Protein AF-Q52260-F1 (afdb_monomer_lite)

Radius of gyration: 45.64 Å; chains: 1; bounding box: 90×44×118 Å

Foldseek 3Di:
DPDVVVVVVVVVLVVVLVVQLVVQLVVQLPVVDPPLLVVLLVVLVVLVVCVVVQVPDPDFDWDWRDDPPDTDTDTSVCLPPPPSSVVSNVVSVVSSVVSNVVSVVVSVVVVVVVVVVCVVVVVVVPPDDPPDDDDDDPDLQVQQVVCVVVVQFDPQDDVNHGDGHPCVVVDDDDDDDPPPCPVVSVVSRVVSCVVVVHDDDDPCPPCPVCVVPPDLVDDADCDPVDPRHDPDDPVVVPPDPVSVD

Organism: NCBI:txid2551

Sequence (245 aa):
MRLKMFLQINNLISYYVIMGTVLFGIAVLLMRMSIQNLTNGIIYWFVRVMSPFTERMVSQPVYNIRYYEHTLQYSARQILSDNYTVYCGQLLKQELVIAGCASLLVAFVATFAVYWYLGRTGRKQSEDEIIGGRVLSESPKDVARLLKKRGEASDIRIDDLPLKLDSEIQNFAMHGTVSTGKSTLMRKNLKQLRDRGDLVIIYDKGCTFVEDFYDESRDEVLNALDTRCPNWDLWEECRTISELE

pLDDT: mean 90.35, std 7.16, range [53.66, 97.25]

Structure (mmCIF, N/CA/C/O backbone):
data_AF-Q52260-F1
#
_entry.id   AF-Q52260-F1
#
loop_
_atom_site.group_PDB
_atom_site.id
_atom_site.type_symbol
_atom_site.label_atom_id
_atom_site.label_alt_id
_atom_site.label_comp_id
_atom_site.label_asym_id
_atom_site.label_entity_id
_atom_site.label_seq_id
_atom_site.pdbx_PDB_ins_code
_atom_site.Cartn_x
_atom_site.Cartn_y
_atom_site.Cartn_z
_atom_site.occupancy
_atom_site.B_iso_or_equiv
_atom_site.auth_seq_id
_atom_site.auth_comp_id
_atom_site.auth_asym_id
_atom_site.auth_atom_id
_atom_site.pdbx_PDB_model_num
ATOM 1 N N . MET A 1 1 ? 24.108 12.567 1.209 1.00 53.66 1 MET A N 1
ATOM 2 C CA . MET A 1 1 ? 24.577 11.434 0.376 1.00 53.66 1 MET A CA 1
ATOM 3 C C . MET A 1 1 ? 23.670 11.246 -0.854 1.00 53.66 1 MET A C 1
ATOM 5 O O . MET A 1 1 ? 22.937 10.273 -0.900 1.00 53.66 1 MET A O 1
ATOM 9 N N . ARG A 1 2 ? 23.607 12.194 -1.814 1.00 60.47 2 ARG A N 1
ATOM 10 C CA . ARG A 1 2 ? 22.590 12.115 -2.901 1.00 60.47 2 ARG A CA 1
ATOM 11 C C . ARG A 1 2 ? 23.045 12.543 -4.307 1.00 60.47 2 ARG A C 1
ATOM 13 O O . ARG A 1 2 ? 22.756 11.820 -5.247 1.00 60.47 2 ARG A O 1
ATOM 20 N N . LEU A 1 3 ? 23.815 13.624 -4.484 1.00 64.81 3 LEU A N 1
ATOM 21 C CA . LEU A 1 3 ? 24.167 14.086 -5.843 1.00 64.81 3 LEU A CA 1
ATOM 22 C C . LEU A 1 3 ? 25.300 13.279 -6.505 1.00 64.81 3 LEU A C 1
ATOM 24 O O . LEU A 1 3 ? 25.184 12.887 -7.659 1.00 64.81 3 LEU A O 1
ATOM 28 N N . LYS A 1 4 ? 26.382 12.981 -5.768 1.00 72.81 4 LYS A N 1
ATOM 29 C CA . LYS A 1 4 ? 27.528 12.218 -6.305 1.00 72.81 4 LYS A CA 1
ATOM 30 C C . LYS A 1 4 ? 27.136 10.801 -6.735 1.00 72.81 4 LYS A C 1
ATOM 32 O O . LYS A 1 4 ? 27.520 10.369 -7.812 1.00 72.81 4 LYS A O 1
ATOM 37 N N . MET A 1 5 ? 26.332 10.115 -5.921 1.00 75.38 5 MET A N 1
ATOM 38 C CA . MET A 1 5 ? 25.857 8.761 -6.220 1.00 75.38 5 MET A CA 1
ATOM 39 C C . MET A 1 5 ? 24.870 8.756 -7.398 1.00 75.38 5 MET A C 1
ATOM 41 O O . MET A 1 5 ? 24.965 7.898 -8.268 1.00 75.38 5 MET A O 1
ATOM 45 N N . PHE A 1 6 ? 23.982 9.755 -7.484 1.00 76.50 6 PHE A N 1
ATOM 46 C CA . PHE A 1 6 ? 23.098 9.938 -8.640 1.00 76.50 6 PHE A CA 1
ATOM 47 C C . PHE A 1 6 ? 23.892 10.163 -9.933 1.00 76.50 6 PHE A C 1
ATOM 49 O O . PHE A 1 6 ? 23.633 9.497 -10.929 1.00 76.50 6 PHE A O 1
ATOM 56 N N . LEU A 1 7 ? 24.906 11.035 -9.904 1.00 80.19 7 LEU A N 1
ATOM 57 C CA . LEU A 1 7 ? 25.784 11.274 -11.052 1.00 80.19 7 LEU A CA 1
ATOM 58 C C . LEU A 1 7 ? 26.568 10.017 -11.454 1.00 80.19 7 LEU A C 1
ATOM 60 O O . LEU A 1 7 ? 26.695 9.747 -12.643 1.00 80.19 7 LEU A O 1
ATOM 64 N N . GLN A 1 8 ? 27.048 9.223 -10.492 1.00 83.62 8 GLN A N 1
ATOM 65 C CA . GLN A 1 8 ? 27.740 7.956 -10.764 1.00 83.62 8 GLN A CA 1
ATOM 66 C C . GLN A 1 8 ? 26.829 6.933 -11.451 1.00 83.62 8 GLN A C 1
ATOM 68 O O . GLN A 1 8 ? 27.210 6.366 -12.473 1.00 83.62 8 GLN A O 1
ATOM 73 N N . ILE A 1 9 ? 25.615 6.736 -10.930 1.00 84.25 9 ILE A N 1
ATOM 74 C CA . ILE A 1 9 ? 24.625 5.824 -11.518 1.00 84.25 9 ILE A CA 1
ATOM 75 C C . ILE A 1 9 ? 24.220 6.313 -12.911 1.00 84.25 9 ILE A C 1
ATOM 77 O O . ILE A 1 9 ? 24.174 5.529 -13.856 1.00 84.25 9 ILE A O 1
ATOM 81 N N . ASN A 1 10 ? 23.990 7.617 -13.064 1.00 87.56 10 ASN A N 1
ATOM 82 C CA . ASN A 1 10 ? 23.618 8.207 -14.341 1.00 87.56 10 ASN A CA 1
ATOM 83 C C . ASN A 1 10 ? 24.720 8.051 -15.396 1.00 87.56 10 ASN A C 1
ATOM 85 O O . ASN A 1 10 ? 24.431 7.750 -16.553 1.00 87.56 10 ASN A O 1
ATOM 89 N N . ASN A 1 11 ? 25.982 8.215 -14.994 1.00 89.62 11 ASN A N 1
ATOM 90 C CA . ASN A 1 11 ? 27.126 8.024 -15.877 1.00 89.62 11 ASN A CA 1
ATOM 91 C C . ASN A 1 11 ? 27.263 6.554 -16.308 1.00 89.62 11 ASN A C 1
ATOM 93 O O . ASN A 1 11 ? 27.481 6.278 -17.483 1.00 89.62 11 ASN A O 1
ATOM 97 N N . LEU A 1 12 ? 27.052 5.609 -15.384 1.00 88.69 12 LEU A N 1
ATOM 98 C CA . LEU A 1 12 ? 27.073 4.174 -15.679 1.00 88.69 12 LEU A CA 1
ATOM 99 C C . LEU A 1 12 ? 25.968 3.779 -16.672 1.00 88.69 12 LEU A C 1
ATOM 101 O O . LEU A 1 12 ? 26.239 3.102 -17.661 1.00 88.69 12 LEU A O 1
ATOM 105 N N . ILE A 1 13 ? 24.734 4.237 -16.440 1.00 89.31 13 ILE A N 1
ATOM 106 C CA . ILE A 1 13 ? 23.596 3.980 -17.337 1.00 89.31 13 ILE A CA 1
ATOM 107 C C . ILE A 1 13 ? 23.868 4.578 -18.719 1.00 89.31 13 ILE A C 1
ATOM 109 O O . ILE A 1 13 ? 23.731 3.885 -19.726 1.00 89.31 13 ILE A O 1
ATOM 113 N N . SER A 1 14 ? 24.308 5.838 -18.768 1.00 88.75 14 SER A N 1
ATOM 114 C CA . SER A 1 14 ? 24.608 6.532 -20.026 1.00 88.75 14 SER A CA 1
ATOM 115 C C . SER A 1 14 ? 25.699 5.811 -20.816 1.00 88.75 14 SER A C 1
ATOM 117 O O . SER A 1 14 ? 25.559 5.627 -22.022 1.00 88.75 14 SER A O 1
ATOM 119 N N . TYR A 1 15 ? 26.750 5.338 -20.140 1.00 92.25 15 TYR A N 1
ATOM 120 C CA . TYR A 1 15 ? 27.826 4.568 -20.758 1.00 92.25 15 TYR A CA 1
ATOM 121 C C . TYR A 1 15 ? 27.304 3.306 -21.464 1.00 92.25 15 TYR A C 1
ATOM 123 O O . TYR A 1 15 ? 27.583 3.105 -22.647 1.00 92.25 15 TYR A O 1
ATOM 131 N N . TYR A 1 16 ? 26.496 2.486 -20.783 1.00 92.50 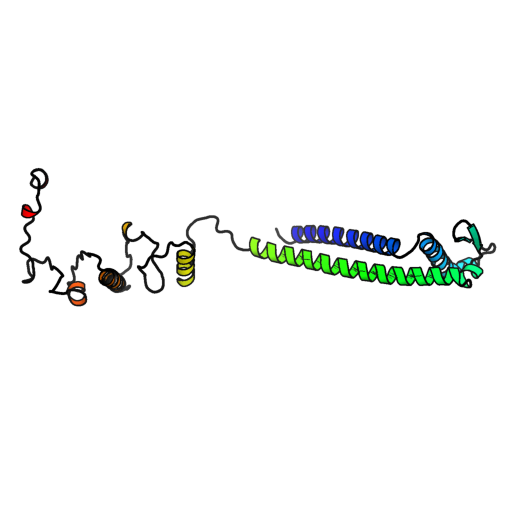16 TYR A N 1
ATOM 132 C CA . TYR A 1 16 ? 25.956 1.257 -21.377 1.00 92.50 16 TYR A CA 1
ATOM 133 C C . TYR A 1 16 ? 24.935 1.520 -22.485 1.00 92.50 16 TYR A C 1
ATOM 135 O O . TYR A 1 16 ? 24.937 0.805 -23.486 1.00 92.50 16 TYR A O 1
ATOM 143 N N . VAL A 1 17 ? 24.097 2.553 -22.351 1.00 92.00 17 VAL A N 1
ATOM 144 C CA . VAL A 1 17 ? 23.151 2.944 -23.407 1.00 92.00 17 VAL A CA 1
ATOM 145 C C . VAL A 1 17 ? 23.903 3.392 -24.659 1.00 92.00 17 VAL A C 1
ATOM 147 O O . VAL A 1 17 ? 23.579 2.930 -25.752 1.00 92.00 17 VAL A O 1
ATOM 150 N N . ILE A 1 18 ? 24.934 4.232 -24.527 1.00 91.69 18 ILE A N 1
ATOM 151 C CA . ILE A 1 18 ? 25.741 4.701 -25.665 1.00 91.69 18 ILE A CA 1
ATOM 152 C C . ILE A 1 18 ? 26.454 3.523 -26.336 1.00 91.69 18 ILE A C 1
ATOM 154 O O . ILE A 1 18 ? 26.334 3.349 -27.549 1.00 91.69 18 ILE A O 1
ATOM 158 N N . MET A 1 19 ? 27.137 2.678 -25.558 1.00 93.81 19 MET A N 1
ATOM 159 C CA . MET A 1 19 ? 27.818 1.492 -26.089 1.00 93.81 19 MET A CA 1
ATOM 160 C C . MET A 1 19 ? 26.843 0.546 -26.801 1.00 93.81 19 MET A C 1
ATOM 162 O O . MET A 1 19 ? 27.119 0.105 -27.916 1.00 93.81 19 MET A O 1
ATOM 166 N N . GLY A 1 20 ? 25.676 0.286 -26.205 1.00 93.19 20 GLY A N 1
ATOM 167 C CA . GLY A 1 20 ? 24.624 -0.528 -26.813 1.00 93.19 20 GLY A CA 1
ATOM 168 C C . GLY A 1 20 ? 24.078 0.076 -28.108 1.00 93.19 20 GLY A C 1
ATOM 169 O O . GLY A 1 20 ? 23.871 -0.648 -29.078 1.00 93.19 20 GLY A O 1
ATOM 170 N N . THR A 1 21 ? 23.917 1.400 -28.160 1.00 93.50 21 THR A N 1
ATOM 171 C CA . THR A 1 21 ? 23.441 2.131 -29.349 1.00 93.50 21 THR A CA 1
ATOM 172 C C . THR A 1 21 ? 24.419 1.998 -30.511 1.00 93.50 21 THR A C 1
ATOM 174 O O . THR A 1 21 ? 24.007 1.699 -31.631 1.00 93.50 21 THR A O 1
ATOM 177 N N . VAL A 1 22 ? 25.719 2.161 -30.245 1.00 93.81 22 VAL A N 1
ATOM 178 C CA . VAL A 1 22 ? 26.772 2.017 -31.260 1.00 93.81 22 VAL A CA 1
ATOM 179 C C . VAL A 1 22 ? 26.826 0.582 -31.782 1.00 93.81 22 VAL A C 1
ATOM 181 O O . VAL A 1 22 ? 26.806 0.372 -32.994 1.00 93.81 22 VAL A O 1
ATOM 184 N N . LEU A 1 23 ? 26.834 -0.411 -30.887 1.00 95.25 23 LEU A N 1
ATOM 185 C CA . LEU A 1 23 ? 26.857 -1.825 -31.272 1.00 95.25 23 LEU A CA 1
ATOM 186 C C . LEU A 1 23 ? 25.619 -2.218 -32.085 1.00 95.25 23 LEU A C 1
ATOM 188 O O . LEU A 1 23 ? 25.743 -2.890 -33.108 1.00 95.25 23 LEU A O 1
ATOM 192 N N . PHE A 1 24 ? 24.436 -1.762 -31.671 1.00 95.19 24 PHE A N 1
ATOM 193 C CA . PHE A 1 24 ? 23.195 -2.014 -32.395 1.00 95.19 24 PHE A CA 1
ATOM 194 C C . PHE A 1 24 ? 23.189 -1.337 -33.771 1.00 95.19 24 PHE A C 1
ATOM 196 O O . PHE A 1 24 ? 22.816 -1.967 -34.756 1.00 95.19 24 PHE A O 1
ATOM 203 N N . GLY A 1 25 ? 23.661 -0.090 -33.871 1.00 94.31 25 GLY A N 1
ATOM 204 C CA . GLY A 1 25 ? 23.797 0.612 -35.149 1.00 94.31 25 GLY A CA 1
ATOM 205 C C . GLY A 1 25 ? 24.724 -0.120 -36.125 1.00 94.31 25 GLY A C 1
ATOM 206 O O . GLY A 1 25 ? 24.367 -0.305 -37.288 1.00 94.31 25 GLY A O 1
ATOM 207 N N . ILE A 1 26 ? 25.872 -0.612 -35.643 1.00 94.00 26 ILE A N 1
ATOM 208 C CA . ILE A 1 26 ? 26.795 -1.437 -36.440 1.00 94.00 26 ILE A CA 1
ATOM 209 C C . ILE A 1 26 ? 26.116 -2.743 -36.871 1.00 94.00 26 ILE A C 1
ATOM 211 O O . ILE A 1 26 ? 26.199 -3.115 -38.039 1.00 94.00 26 ILE A O 1
ATOM 215 N N . ALA A 1 27 ? 25.410 -3.421 -35.963 1.00 94.31 27 ALA A N 1
ATOM 216 C CA . ALA A 1 27 ? 24.710 -4.664 -36.275 1.00 94.31 27 ALA A CA 1
ATOM 217 C C . ALA A 1 27 ? 23.634 -4.467 -37.357 1.00 94.31 27 ALA A C 1
ATOM 219 O O . ALA A 1 27 ? 23.572 -5.251 -38.302 1.00 94.31 27 ALA A O 1
ATOM 220 N N . VAL A 1 28 ? 22.828 -3.403 -37.267 1.00 94.00 28 VAL A N 1
ATOM 221 C CA . VAL A 1 28 ? 21.822 -3.063 -38.288 1.00 94.00 28 VAL A CA 1
ATOM 222 C C . VAL A 1 28 ? 22.490 -2.783 -39.635 1.00 94.00 28 VAL A C 1
ATOM 224 O O . VAL A 1 28 ? 22.042 -3.307 -40.653 1.00 94.00 28 VAL A O 1
ATOM 227 N N . LEU A 1 29 ? 23.584 -2.016 -39.649 1.00 94.06 29 LEU A N 1
ATOM 228 C CA . LEU A 1 29 ? 24.319 -1.701 -40.875 1.00 94.06 29 LEU A CA 1
ATOM 229 C C . LEU A 1 29 ? 24.854 -2.969 -41.561 1.00 94.06 29 LEU A C 1
ATOM 231 O O . LEU A 1 29 ? 24.693 -3.130 -42.770 1.00 94.06 29 LEU A O 1
ATOM 235 N N . LEU A 1 30 ? 25.452 -3.884 -40.791 1.00 92.44 30 LEU A N 1
ATOM 236 C CA . LEU A 1 30 ? 26.007 -5.140 -41.305 1.00 92.44 30 LEU A CA 1
ATOM 237 C C . LEU A 1 30 ? 24.928 -6.147 -41.730 1.00 92.44 30 LEU A C 1
ATOM 239 O O . LEU A 1 30 ? 25.169 -6.943 -42.632 1.00 92.44 30 LEU A O 1
ATOM 243 N N . MET A 1 31 ? 23.741 -6.118 -41.114 1.00 92.44 31 MET A N 1
ATOM 244 C CA . MET A 1 31 ? 22.611 -6.956 -41.534 1.00 92.44 31 MET A CA 1
ATOM 245 C C . MET A 1 31 ? 21.971 -6.472 -42.837 1.00 92.44 31 MET A C 1
ATOM 247 O O . MET A 1 31 ? 21.496 -7.289 -43.624 1.00 92.44 31 MET A O 1
ATOM 251 N N . ARG A 1 32 ? 21.923 -5.155 -43.070 1.00 91.06 32 ARG A N 1
ATOM 252 C CA . ARG A 1 32 ? 21.242 -4.583 -44.242 1.00 91.06 32 ARG A CA 1
ATOM 253 C C . ARG A 1 32 ? 22.145 -4.405 -45.459 1.00 91.06 32 ARG A C 1
ATOM 255 O O . ARG A 1 32 ? 21.634 -4.284 -46.570 1.00 91.06 32 ARG A O 1
ATOM 262 N N . MET A 1 33 ? 23.465 -4.410 -45.280 1.00 91.81 33 MET A N 1
ATOM 263 C CA . MET A 1 33 ? 24.415 -4.166 -46.362 1.00 91.81 33 MET A CA 1
ATOM 264 C C . MET A 1 33 ? 25.538 -5.204 -46.389 1.00 91.81 33 MET A C 1
ATOM 266 O O . MET A 1 33 ? 26.160 -5.506 -45.374 1.00 91.81 33 MET A O 1
ATOM 270 N N . SER A 1 34 ? 25.842 -5.720 -47.584 1.00 92.88 34 SER A N 1
ATOM 271 C CA . SER A 1 34 ? 26.964 -6.639 -47.772 1.00 92.88 34 SER A CA 1
ATOM 272 C C . SER A 1 34 ? 28.306 -5.950 -47.513 1.00 92.88 34 SER A C 1
ATOM 274 O O . SER A 1 34 ? 28.471 -4.754 -47.764 1.00 92.88 34 SER A O 1
ATOM 276 N N . ILE A 1 35 ? 29.303 -6.729 -47.085 1.00 90.25 35 ILE A N 1
ATOM 277 C CA . ILE A 1 35 ? 30.666 -6.230 -46.841 1.00 90.25 35 ILE A CA 1
ATOM 278 C C . ILE A 1 35 ? 31.245 -5.576 -48.106 1.00 90.25 35 ILE A C 1
ATOM 280 O O . ILE A 1 35 ? 31.887 -4.537 -48.016 1.00 90.25 35 ILE A O 1
ATOM 284 N N . GLN A 1 36 ? 30.960 -6.120 -49.294 1.00 92.31 36 GLN A N 1
ATOM 285 C CA . GLN A 1 36 ? 31.398 -5.529 -50.562 1.00 92.31 36 GLN A CA 1
ATOM 286 C C . GLN A 1 36 ? 30.810 -4.127 -50.781 1.00 92.31 36 GLN A C 1
ATOM 288 O O . GLN A 1 36 ? 31.552 -3.189 -51.068 1.00 92.31 36 GLN A O 1
ATOM 293 N N . ASN A 1 37 ? 29.492 -3.972 -50.622 1.00 93.06 37 ASN A N 1
ATOM 294 C CA . ASN A 1 37 ? 28.824 -2.684 -50.811 1.00 93.06 37 ASN A CA 1
ATOM 295 C C . ASN A 1 37 ? 29.259 -1.666 -49.751 1.00 93.06 37 ASN A C 1
ATOM 297 O O . ASN A 1 37 ? 29.440 -0.495 -50.077 1.00 93.06 37 ASN A O 1
ATOM 301 N N . LEU A 1 38 ? 29.499 -2.122 -48.517 1.00 93.81 38 LEU A N 1
ATOM 302 C CA . LEU A 1 38 ? 30.068 -1.311 -47.443 1.00 93.81 38 LEU A CA 1
ATOM 303 C C . LEU A 1 38 ? 31.457 -0.790 -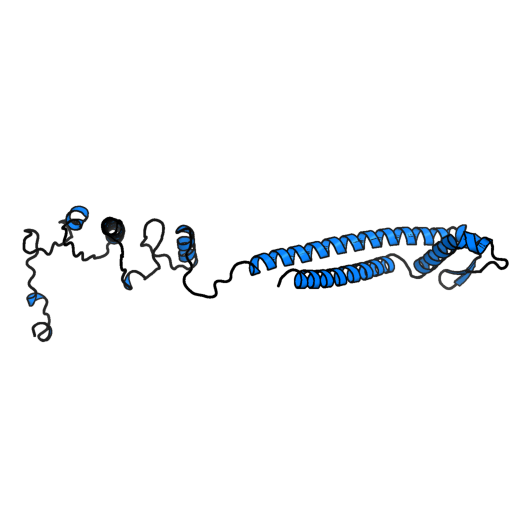47.821 1.00 93.81 38 LEU A C 1
ATOM 305 O O . LEU A 1 38 ? 31.678 0.417 -47.813 1.00 93.81 38 LEU A O 1
ATOM 309 N N . THR A 1 39 ? 32.385 -1.679 -48.184 1.00 92.88 39 THR A N 1
ATOM 310 C CA . THR A 1 39 ? 33.760 -1.304 -48.536 1.00 92.88 39 THR A CA 1
ATOM 311 C C . THR A 1 39 ? 33.794 -0.381 -49.753 1.00 92.88 39 THR A C 1
ATOM 313 O O . THR A 1 39 ? 34.433 0.667 -49.702 1.00 92.88 39 THR A O 1
ATOM 316 N N . ASN A 1 40 ? 33.057 -0.707 -50.818 1.00 94.19 40 ASN A N 1
ATOM 317 C CA . ASN A 1 40 ? 33.014 0.119 -52.026 1.00 94.19 40 ASN A CA 1
ATOM 318 C C . ASN A 1 40 ? 32.324 1.471 -51.777 1.00 94.19 40 ASN A C 1
ATOM 320 O O . ASN A 1 40 ? 32.767 2.492 -52.301 1.00 94.19 40 ASN A O 1
ATOM 324 N N . GLY A 1 41 ? 31.284 1.508 -50.938 1.00 94.25 41 GLY A N 1
ATOM 325 C CA . GLY A 1 41 ? 30.629 2.747 -50.516 1.00 94.25 41 GLY A CA 1
ATOM 326 C C . GLY A 1 41 ? 31.547 3.641 -49.677 1.00 94.25 41 GLY A C 1
ATOM 327 O O . GLY A 1 41 ? 31.566 4.856 -49.880 1.00 94.25 41 GLY A O 1
ATOM 328 N N . ILE A 1 42 ? 32.350 3.053 -48.779 1.00 94.88 42 ILE A N 1
ATOM 329 C CA . ILE A 1 42 ? 33.372 3.776 -48.004 1.00 94.88 42 ILE A CA 1
ATOM 330 C C . ILE A 1 42 ? 34.418 4.366 -48.948 1.00 94.88 42 ILE A C 1
ATOM 332 O O . ILE A 1 42 ? 34.739 5.546 -48.828 1.00 94.88 42 ILE A O 1
ATOM 336 N N . ILE A 1 43 ? 34.912 3.578 -49.909 1.00 93.56 43 ILE A N 1
ATOM 337 C CA . ILE A 1 43 ? 35.875 4.049 -50.912 1.00 93.56 43 ILE A CA 1
ATOM 338 C C . ILE A 1 43 ? 35.278 5.208 -51.719 1.00 93.56 43 ILE A C 1
ATOM 340 O O . ILE A 1 43 ? 35.942 6.229 -51.872 1.00 93.56 43 ILE A O 1
ATOM 344 N N . TYR A 1 44 ? 34.022 5.109 -52.171 1.00 94.81 44 TYR A N 1
ATOM 345 C CA . TYR A 1 44 ? 33.343 6.200 -52.877 1.00 94.81 44 TYR A CA 1
ATOM 346 C C . TYR A 1 44 ? 33.317 7.496 -52.053 1.00 94.81 44 TYR A C 1
ATOM 348 O O . TYR A 1 44 ? 33.718 8.550 -52.548 1.00 94.81 44 TYR A O 1
ATOM 356 N N . TRP A 1 45 ? 32.878 7.439 -50.791 1.00 94.94 45 TRP A N 1
ATOM 357 C CA . TRP A 1 45 ? 32.811 8.630 -49.938 1.00 94.94 45 TRP A CA 1
ATOM 358 C C . TRP A 1 45 ? 34.194 9.171 -49.573 1.00 94.94 45 TRP A C 1
ATOM 360 O O . TRP A 1 45 ? 34.378 10.386 -49.552 1.00 94.94 45 TRP A O 1
ATOM 370 N N . PHE A 1 46 ? 35.175 8.295 -49.356 1.00 93.94 46 PHE A N 1
ATOM 371 C CA . PHE A 1 46 ? 36.564 8.684 -49.140 1.00 93.94 46 PHE A CA 1
ATOM 372 C C . PHE A 1 46 ? 37.123 9.434 -50.352 1.00 93.94 46 PHE A C 1
ATOM 374 O O . PHE A 1 46 ? 37.614 10.550 -50.208 1.00 93.94 46 PHE A O 1
ATOM 381 N N . VAL A 1 47 ? 36.981 8.871 -51.556 1.00 92.19 47 VAL A N 1
ATOM 382 C CA . VAL A 1 47 ? 37.409 9.511 -52.808 1.00 92.19 47 VAL A CA 1
ATOM 383 C C . VAL A 1 47 ? 36.672 10.828 -53.022 1.00 92.19 47 VAL A C 1
ATOM 385 O O . VAL A 1 47 ? 37.296 11.814 -53.391 1.00 92.19 47 VAL A O 1
ATOM 388 N N . ARG A 1 48 ? 35.369 10.888 -52.734 1.00 91.88 48 ARG A N 1
ATOM 389 C CA . ARG A 1 48 ? 34.574 12.117 -52.854 1.00 91.88 48 ARG A CA 1
ATOM 390 C C . ARG A 1 48 ? 35.052 13.230 -51.921 1.00 91.88 48 ARG A C 1
ATOM 392 O O . ARG A 1 48 ? 35.068 14.384 -52.331 1.00 91.88 48 ARG A O 1
ATOM 399 N N . VAL A 1 49 ? 35.431 12.907 -50.685 1.00 92.44 49 VAL A N 1
ATOM 400 C CA . VAL A 1 49 ? 35.994 13.885 -49.736 1.00 92.44 49 VAL A CA 1
ATOM 401 C C . VAL A 1 49 ? 37.413 14.289 -50.145 1.00 92.44 49 VAL A C 1
ATOM 403 O O . VAL A 1 49 ? 37.779 15.456 -50.034 1.00 92.44 49 VAL A O 1
ATOM 406 N N . MET A 1 50 ? 38.198 13.343 -50.660 1.00 87.94 50 MET A N 1
ATOM 407 C CA . MET A 1 50 ? 39.592 13.553 -51.058 1.00 87.94 50 MET A CA 1
ATOM 408 C C . MET A 1 50 ? 39.767 14.103 -52.481 1.00 87.94 50 MET A C 1
ATOM 410 O O . MET A 1 50 ? 40.894 14.447 -52.852 1.00 87.94 50 MET A O 1
ATOM 414 N N . SER A 1 51 ? 38.704 14.210 -53.284 1.00 84.56 51 SER A N 1
ATOM 415 C CA . SER A 1 51 ? 38.770 14.642 -54.689 1.00 84.56 51 SER A CA 1
ATOM 416 C C . SER A 1 51 ? 39.449 16.006 -54.886 1.00 84.56 51 SER A C 1
ATOM 418 O O . SER A 1 51 ? 40.309 16.102 -55.762 1.00 84.56 51 SER A O 1
ATOM 420 N N . PRO A 1 52 ? 39.210 17.038 -54.041 1.00 83.81 52 PRO A N 1
ATOM 421 C CA . PRO A 1 52 ? 39.857 18.342 -54.210 1.00 83.81 52 PRO A CA 1
ATOM 422 C C . PRO A 1 52 ? 41.377 18.296 -53.997 1.00 83.81 52 PRO A C 1
ATOM 424 O O . PRO A 1 52 ? 42.107 19.154 -54.492 1.00 83.81 52 PRO A O 1
ATOM 427 N N . PHE A 1 53 ? 41.855 17.309 -53.234 1.00 82.75 53 PHE A N 1
ATOM 428 C CA . PHE A 1 53 ? 43.275 17.093 -52.970 1.00 82.75 53 PHE A CA 1
ATOM 429 C C . PHE A 1 53 ? 43.919 16.229 -54.059 1.00 82.75 53 PHE A C 1
ATOM 431 O O . PHE A 1 53 ? 44.982 16.566 -54.575 1.00 82.75 53 PHE A O 1
ATOM 438 N N . THR A 1 54 ? 43.254 15.141 -54.448 1.00 79.69 54 THR A N 1
ATOM 439 C CA . THR A 1 54 ? 43.775 14.182 -55.434 1.00 79.69 54 THR A CA 1
ATOM 440 C C . THR A 1 54 ? 43.860 14.752 -56.847 1.00 79.69 54 THR A C 1
ATOM 442 O O . THR A 1 54 ? 44.772 14.387 -57.581 1.00 79.69 54 THR A O 1
ATOM 445 N N . GLU A 1 55 ? 43.002 15.704 -57.221 1.00 77.06 55 GLU A N 1
ATOM 446 C CA . GLU A 1 55 ? 43.111 16.412 -58.508 1.00 77.06 55 GLU A CA 1
ATOM 447 C C . GLU A 1 55 ? 44.373 17.280 -58.634 1.00 77.06 55 GLU A C 1
ATOM 449 O O . GLU A 1 55 ? 44.783 17.606 -59.747 1.00 77.06 55 GLU A O 1
ATOM 454 N N . ARG A 1 56 ? 45.009 17.636 -57.510 1.00 79.56 56 ARG A N 1
ATOM 455 C CA . ARG A 1 56 ? 46.243 18.439 -57.469 1.00 79.56 56 ARG A CA 1
ATOM 456 C C . ARG A 1 56 ? 47.514 17.590 -57.395 1.00 79.56 56 ARG A C 1
ATOM 458 O O . ARG A 1 56 ? 48.610 18.145 -57.374 1.00 79.56 56 ARG A O 1
ATOM 465 N N . MET A 1 57 ? 47.389 16.265 -57.321 1.00 79.25 57 MET A N 1
ATOM 466 C CA . MET A 1 57 ? 48.533 15.357 -57.251 1.00 79.25 57 MET A CA 1
ATOM 467 C C . MET A 1 57 ? 49.101 15.075 -58.645 1.00 79.25 57 MET A C 1
ATOM 469 O O . MET A 1 57 ? 48.360 14.876 -59.604 1.00 79.25 57 MET A O 1
ATOM 473 N N . VAL A 1 58 ? 50.433 15.012 -58.738 1.00 73.00 58 VAL A N 1
ATOM 474 C CA . VAL A 1 58 ? 51.148 14.697 -59.989 1.00 73.00 58 VAL A CA 1
ATOM 475 C C . VAL A 1 58 ? 50.905 13.245 -60.417 1.00 73.00 58 VAL A C 1
ATOM 477 O O . VAL A 1 58 ? 50.713 12.973 -61.598 1.00 73.00 58 VAL A O 1
ATOM 480 N N . SER A 1 59 ? 50.866 12.311 -59.462 1.00 79.38 59 SER A N 1
ATOM 481 C CA . SER A 1 59 ? 50.478 10.918 -59.686 1.00 79.38 59 SER A CA 1
ATOM 482 C C . SER A 1 59 ? 49.065 10.676 -59.163 1.00 79.38 59 SER A C 1
ATOM 484 O O . SER A 1 59 ? 48.773 10.894 -57.986 1.00 79.38 59 SER A O 1
ATOM 486 N N . GLN A 1 60 ? 48.171 10.224 -60.044 1.00 79.00 60 GLN A N 1
ATOM 487 C CA . GLN A 1 60 ? 46.806 9.908 -59.637 1.00 79.00 60 GLN A CA 1
ATOM 488 C C . GLN A 1 60 ? 46.762 8.549 -58.929 1.00 79.00 60 GLN A C 1
ATOM 490 O O . GLN A 1 60 ? 47.253 7.563 -59.485 1.00 79.00 60 GLN A O 1
ATOM 495 N N . PRO A 1 61 ? 46.174 8.468 -57.722 1.00 84.12 61 PRO A N 1
ATOM 496 C CA . PRO A 1 61 ? 46.018 7.197 -57.038 1.00 84.12 61 PRO A CA 1
ATOM 497 C C . PRO A 1 61 ? 45.000 6.309 -57.758 1.00 84.12 61 PRO A C 1
ATOM 499 O O . PRO A 1 61 ? 43.969 6.774 -58.255 1.00 84.12 61 PRO A O 1
ATOM 502 N N . VAL A 1 62 ? 45.297 5.013 -57.771 1.00 87.19 62 VAL A N 1
ATOM 503 C CA . VAL A 1 62 ? 44.410 3.957 -58.262 1.00 87.19 62 VAL A CA 1
ATOM 504 C C . VAL A 1 62 ? 43.812 3.242 -57.058 1.00 87.19 62 VAL A C 1
ATOM 506 O O . VAL A 1 62 ? 44.517 2.916 -56.103 1.00 87.19 62 VAL A O 1
ATOM 509 N N . TYR A 1 63 ? 42.507 3.002 -57.104 1.00 89.38 63 TYR A N 1
ATOM 510 C CA . TYR A 1 63 ? 41.752 2.363 -56.035 1.00 8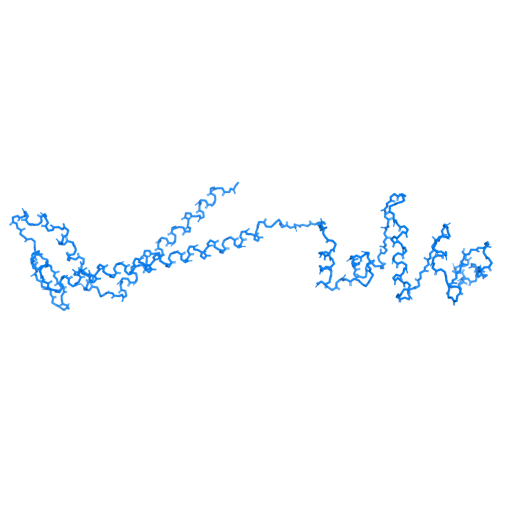9.38 63 TYR A CA 1
ATOM 511 C C . TYR A 1 63 ? 41.238 1.002 -56.497 1.00 89.38 63 TYR A C 1
ATOM 513 O O . TYR A 1 63 ? 40.797 0.836 -57.634 1.00 89.38 63 TYR A O 1
ATOM 521 N N . ASN A 1 64 ? 41.269 0.035 -55.584 1.00 90.81 64 ASN A N 1
ATOM 522 C CA . ASN A 1 64 ? 40.808 -1.324 -55.829 1.00 90.81 64 ASN A CA 1
ATOM 523 C C . ASN A 1 64 ? 39.333 -1.447 -55.425 1.00 90.81 64 ASN A C 1
ATOM 525 O O . ASN A 1 64 ? 39.012 -1.417 -54.238 1.00 90.81 64 ASN A O 1
ATOM 529 N N . ILE A 1 65 ? 38.444 -1.593 -56.407 1.00 91.56 65 ILE A N 1
ATOM 530 C CA . ILE A 1 65 ? 37.016 -1.855 -56.206 1.00 91.56 65 ILE A CA 1
ATOM 531 C C . ILE A 1 65 ? 36.784 -3.361 -56.293 1.00 91.56 65 ILE A C 1
ATOM 533 O O . ILE A 1 65 ? 37.122 -3.999 -57.292 1.00 91.56 65 ILE A O 1
ATOM 537 N N . ARG A 1 66 ? 36.204 -3.946 -55.243 1.00 87.62 66 ARG A N 1
ATOM 538 C CA . ARG A 1 66 ? 35.902 -5.380 -55.215 1.00 87.62 66 ARG A CA 1
ATOM 539 C C . ARG A 1 66 ? 34.540 -5.629 -55.848 1.00 87.62 66 ARG A C 1
ATOM 541 O O . ARG A 1 66 ? 33.543 -5.086 -55.380 1.00 87.62 66 ARG A O 1
ATOM 548 N N . TYR A 1 67 ? 34.486 -6.476 -56.865 1.00 86.88 67 TYR A N 1
ATOM 549 C CA . TYR A 1 67 ? 33.251 -6.896 -57.512 1.00 86.88 67 TYR A CA 1
ATOM 550 C C . TYR A 1 67 ? 33.195 -8.423 -57.561 1.00 86.88 67 TYR A C 1
ATOM 552 O O . TYR A 1 67 ? 33.810 -9.053 -58.421 1.00 86.88 67 TYR A O 1
ATOM 560 N N . TYR A 1 68 ? 32.489 -9.020 -56.598 1.00 86.00 68 TYR A N 1
ATOM 561 C CA . TYR A 1 68 ? 32.473 -10.462 -56.357 1.00 86.00 68 TYR A CA 1
ATOM 562 C C . TYR A 1 68 ? 33.898 -11.025 -56.181 1.00 86.00 68 TYR A C 1
ATOM 564 O O . TYR A 1 68 ? 34.587 -10.673 -55.215 1.00 86.00 68 TYR A O 1
ATOM 572 N N . GLU A 1 69 ? 34.341 -11.890 -57.094 1.00 86.75 69 GLU A N 1
ATOM 573 C CA . GLU A 1 69 ? 35.668 -12.519 -57.079 1.00 86.75 69 GLU A CA 1
ATOM 574 C C . GLU A 1 69 ? 36.746 -11.676 -57.772 1.00 86.75 69 GLU A C 1
ATOM 576 O O . GLU A 1 69 ? 37.937 -11.951 -57.635 1.00 86.75 69 GLU A O 1
ATOM 581 N N . HIS A 1 70 ? 36.358 -10.612 -58.477 1.00 86.75 70 HIS A N 1
ATOM 582 C CA . HIS A 1 70 ? 37.287 -9.768 -59.217 1.00 86.75 70 HIS A CA 1
ATOM 583 C C . HIS A 1 70 ? 37.608 -8.483 -58.455 1.00 86.75 70 HIS A C 1
ATOM 585 O O . HIS A 1 70 ? 36.753 -7.871 -57.812 1.00 86.75 70 HIS A O 1
ATOM 591 N N . THR A 1 71 ? 38.864 -8.050 -58.548 1.00 88.31 71 THR A N 1
ATOM 592 C CA . THR A 1 71 ? 39.300 -6.740 -58.057 1.00 88.31 71 THR A CA 1
ATOM 593 C C . THR A 1 71 ? 39.614 -5.869 -59.258 1.00 88.31 71 THR A C 1
ATOM 595 O O . THR A 1 71 ? 40.512 -6.186 -60.035 1.00 88.31 71 THR A O 1
ATOM 598 N N . LEU A 1 72 ? 38.850 -4.795 -59.425 1.00 89.94 72 LEU A N 1
ATOM 599 C CA . LEU A 1 72 ? 38.985 -3.871 -60.540 1.00 89.94 72 LEU A CA 1
ATOM 600 C C . LEU A 1 72 ? 39.708 -2.607 -60.081 1.00 89.94 72 LEU A C 1
ATOM 602 O O . LEU A 1 72 ? 39.465 -2.096 -58.989 1.00 89.94 72 LEU A O 1
ATOM 606 N N . GLN A 1 73 ? 40.588 -2.093 -60.931 1.00 90.19 73 GLN A N 1
ATOM 607 C CA . GLN A 1 73 ? 41.362 -0.886 -60.666 1.00 90.19 73 GLN A CA 1
ATOM 608 C C . GLN A 1 73 ? 40.677 0.322 -61.295 1.00 90.19 73 GLN A C 1
ATOM 610 O O . GLN A 1 73 ? 40.515 0.382 -62.512 1.00 90.19 73 GLN A O 1
ATOM 615 N N . TYR A 1 74 ? 40.262 1.273 -60.462 1.00 89.19 74 TYR A N 1
ATOM 616 C CA . TYR A 1 74 ? 39.583 2.490 -60.892 1.00 89.19 74 TYR A CA 1
ATOM 617 C C . TYR A 1 74 ? 40.403 3.721 -60.493 1.00 89.19 74 TYR A C 1
ATOM 619 O O . TYR A 1 74 ? 40.951 3.803 -59.391 1.00 89.19 74 TYR A O 1
ATOM 627 N N . SER A 1 75 ? 40.447 4.717 -61.375 1.00 89.12 75 SER A N 1
ATOM 628 C CA . SER A 1 75 ? 40.900 6.069 -61.030 1.00 89.12 75 SER A CA 1
ATOM 629 C C . SER A 1 75 ? 39.848 6.807 -60.192 1.00 89.12 75 SER A C 1
ATOM 631 O O . SER A 1 75 ? 38.660 6.477 -60.225 1.00 89.12 75 SER A O 1
ATOM 633 N N . ALA A 1 76 ? 40.259 7.864 -59.484 1.00 87.31 76 ALA A N 1
ATOM 634 C CA . ALA A 1 76 ? 39.347 8.696 -58.692 1.00 87.31 76 ALA A CA 1
ATOM 635 C C . ALA A 1 76 ? 38.150 9.224 -59.511 1.00 87.31 76 ALA A C 1
ATOM 637 O O . ALA A 1 76 ? 37.015 9.198 -59.039 1.00 87.31 76 ALA A O 1
ATOM 638 N N . ARG A 1 77 ? 38.380 9.643 -60.765 1.00 86.50 77 ARG A N 1
ATOM 639 C CA . ARG A 1 77 ? 37.312 10.122 -61.662 1.00 86.50 77 ARG A CA 1
ATOM 640 C C . ARG A 1 77 ? 36.327 9.015 -62.024 1.00 86.50 77 ARG A C 1
ATOM 642 O O . ARG A 1 77 ? 35.125 9.243 -61.945 1.00 86.50 77 ARG A O 1
ATOM 649 N N . GLN A 1 78 ? 36.828 7.822 -62.353 1.00 89.06 78 GLN A N 1
ATOM 650 C CA . GLN A 1 78 ? 35.979 6.670 -62.666 1.00 89.06 78 GLN A CA 1
ATOM 651 C C . GLN A 1 78 ? 35.106 6.273 -61.470 1.00 89.06 78 GLN A C 1
ATOM 653 O O . GLN A 1 78 ? 33.936 5.983 -61.663 1.00 89.06 78 GLN A O 1
ATOM 658 N N . ILE A 1 79 ? 35.618 6.335 -60.234 1.00 90.81 79 ILE A N 1
ATOM 659 C CA . ILE A 1 79 ? 34.819 6.051 -59.023 1.00 90.81 79 ILE A CA 1
ATOM 660 C C . ILE A 1 79 ? 33.683 7.057 -58.830 1.00 90.81 79 ILE A C 1
ATOM 662 O O . ILE A 1 79 ? 32.622 6.697 -58.321 1.00 90.81 79 ILE A O 1
ATOM 666 N N . LEU A 1 80 ? 33.885 8.319 -59.200 1.00 90.62 80 LEU A N 1
ATOM 667 C CA . LEU A 1 80 ? 32.864 9.351 -59.022 1.00 90.62 80 LEU A CA 1
ATOM 668 C C . LEU A 1 80 ? 31.810 9.355 -60.135 1.00 90.62 80 LEU A C 1
ATOM 670 O O . LEU A 1 80 ? 30.709 9.847 -59.895 1.00 90.62 80 LEU A O 1
ATOM 674 N N . SER A 1 81 ? 32.128 8.818 -61.316 1.00 90.62 81 SER A N 1
ATOM 675 C CA . SER A 1 81 ? 31.216 8.784 -62.464 1.00 90.62 81 SER A CA 1
ATOM 676 C C . SER A 1 81 ? 30.565 7.423 -62.720 1.00 90.62 81 SER A C 1
ATOM 678 O O . SER A 1 81 ? 29.557 7.369 -63.417 1.00 90.62 81 SER A O 1
ATOM 680 N N . ASP A 1 82 ? 31.143 6.327 -62.227 1.00 93.06 82 ASP A N 1
ATOM 681 C CA . ASP A 1 82 ? 30.616 4.982 -62.451 1.00 93.06 82 ASP A CA 1
ATOM 682 C C . ASP A 1 82 ? 29.309 4.740 -61.675 1.00 93.06 82 ASP A C 1
ATOM 684 O O . ASP A 1 82 ? 29.182 5.047 -60.487 1.00 93.06 82 ASP A O 1
ATOM 688 N N . ASN A 1 83 ? 28.311 4.178 -62.362 1.00 93.25 83 ASN A N 1
ATOM 689 C CA . ASN A 1 83 ? 26.972 3.991 -61.800 1.00 93.25 83 ASN A CA 1
ATOM 690 C C . ASN A 1 83 ? 26.976 3.047 -60.588 1.00 93.25 83 ASN A C 1
ATOM 692 O O . ASN A 1 83 ? 26.195 3.251 -59.656 1.00 93.25 83 ASN A O 1
ATOM 696 N N . TYR A 1 84 ? 27.844 2.028 -60.575 1.00 93.12 84 TYR A N 1
ATOM 697 C CA . TYR A 1 84 ? 27.908 1.060 -59.482 1.00 93.12 84 TYR A CA 1
ATOM 698 C C . TYR A 1 84 ? 28.534 1.673 -58.225 1.00 93.12 84 TYR A C 1
ATOM 700 O O . TYR A 1 84 ? 27.973 1.550 -57.134 1.00 93.12 84 TYR A O 1
ATOM 708 N N . THR A 1 85 ? 29.654 2.384 -58.351 1.00 92.69 85 THR A N 1
ATOM 709 C CA . THR A 1 85 ? 30.308 3.030 -57.199 1.00 92.69 85 THR A CA 1
ATOM 710 C C . THR A 1 85 ? 29.462 4.162 -56.615 1.00 92.69 85 THR A C 1
ATOM 712 O O . THR A 1 85 ? 29.366 4.283 -55.390 1.00 92.69 85 THR A O 1
ATOM 715 N N . VAL A 1 86 ? 28.780 4.942 -57.463 1.00 93.94 86 VAL A N 1
ATOM 716 C CA . VAL A 1 86 ? 27.800 5.950 -57.025 1.00 93.94 86 VAL A CA 1
ATOM 717 C C . VAL A 1 86 ? 26.640 5.290 -56.279 1.00 93.94 86 VAL A C 1
ATOM 719 O O . VAL A 1 86 ? 26.260 5.769 -55.207 1.00 93.94 86 VAL A O 1
ATOM 722 N N . TYR A 1 87 ? 26.114 4.170 -56.788 1.00 95.12 87 TYR A N 1
ATOM 723 C CA . TYR A 1 87 ? 25.079 3.390 -56.109 1.00 95.12 87 TYR A CA 1
ATOM 724 C C . TYR A 1 87 ? 25.540 2.904 -54.729 1.00 95.12 87 TYR A C 1
ATOM 726 O O . TYR A 1 87 ? 24.835 3.129 -53.746 1.00 95.12 87 TYR A O 1
ATOM 734 N N . CYS A 1 88 ? 26.737 2.316 -54.608 1.00 94.19 88 CYS A N 1
ATOM 735 C CA . CYS A 1 88 ? 27.278 1.890 -53.312 1.00 94.19 88 CYS A CA 1
ATOM 736 C C . CYS A 1 88 ? 27.410 3.062 -52.327 1.00 94.19 88 CYS A C 1
ATOM 738 O O . CYS A 1 88 ? 27.114 2.913 -51.142 1.00 94.19 88 CYS A O 1
ATOM 740 N N . GLY A 1 89 ? 27.809 4.241 -52.810 1.00 94.44 89 GLY A N 1
ATOM 741 C CA . GLY A 1 89 ? 27.865 5.460 -52.007 1.00 94.44 89 GLY A CA 1
ATOM 742 C C . GLY A 1 89 ? 26.496 5.928 -51.506 1.00 94.44 89 GLY A C 1
ATOM 743 O O . GLY A 1 89 ? 26.346 6.284 -50.333 1.00 94.44 89 GLY A O 1
ATOM 744 N N . GLN A 1 90 ? 25.487 5.925 -52.379 1.00 95.44 90 GLN A N 1
ATOM 745 C CA . GLN A 1 90 ? 24.113 6.287 -52.021 1.00 95.44 90 GLN A CA 1
ATOM 746 C C . GLN A 1 90 ? 23.493 5.275 -51.053 1.00 95.44 90 GLN A C 1
ATOM 748 O O . GLN A 1 90 ? 22.899 5.685 -50.054 1.00 95.44 90 GLN A O 1
ATOM 753 N N . LEU A 1 91 ? 23.702 3.980 -51.302 1.00 94.88 91 LEU A N 1
ATOM 754 C CA . LEU A 1 91 ? 23.256 2.898 -50.433 1.00 94.88 91 LEU A CA 1
ATOM 755 C C . LEU A 1 91 ? 23.870 3.038 -49.038 1.00 94.88 91 LEU A C 1
ATOM 757 O O . LEU A 1 91 ? 23.130 3.081 -48.062 1.00 94.88 91 LEU A O 1
ATOM 761 N N . LEU A 1 92 ? 25.192 3.223 -48.930 1.00 95.44 92 LEU A N 1
ATOM 762 C CA . LEU A 1 92 ? 25.853 3.432 -47.637 1.00 95.44 92 LEU A CA 1
ATOM 763 C C . LEU A 1 92 ? 25.261 4.631 -46.883 1.00 95.44 92 LEU A C 1
ATOM 765 O O . LEU A 1 92 ? 24.991 4.534 -45.689 1.00 95.44 92 LEU A O 1
ATOM 769 N N . LYS A 1 93 ? 25.020 5.756 -47.568 1.00 95.44 93 LYS A N 1
ATOM 770 C CA . LYS A 1 93 ? 24.401 6.936 -46.946 1.00 95.44 93 LYS A CA 1
ATOM 771 C C . LYS A 1 93 ? 23.003 6.616 -46.407 1.00 95.44 93 LYS A C 1
ATOM 773 O O . LYS A 1 93 ? 22.694 6.986 -45.278 1.00 95.44 93 LYS A O 1
ATOM 778 N N . GLN A 1 94 ? 22.160 5.967 -47.206 1.00 95.44 94 GLN A N 1
ATOM 779 C CA . GLN A 1 94 ? 20.795 5.621 -46.811 1.00 95.44 94 GLN A CA 1
ATOM 780 C C . GLN A 1 94 ? 20.783 4.638 -45.635 1.00 95.44 94 GLN A C 1
ATOM 782 O O . GLN A 1 94 ? 20.056 4.847 -44.665 1.00 95.44 94 GLN A O 1
ATOM 787 N N . GLU A 1 95 ? 21.627 3.610 -45.690 1.00 94.62 95 GLU A N 1
ATOM 788 C CA . GLU A 1 95 ? 21.742 2.601 -44.641 1.00 94.62 95 GLU A CA 1
ATOM 789 C C . GLU A 1 95 ? 22.287 3.181 -43.332 1.00 94.62 95 GLU A C 1
ATOM 791 O O . GLU A 1 95 ? 21.772 2.853 -42.265 1.00 94.62 95 GLU A O 1
ATOM 796 N N . LEU A 1 96 ? 23.242 4.117 -43.388 1.00 95.06 96 LEU A N 1
ATOM 797 C CA . LEU A 1 96 ? 23.711 4.850 -42.206 1.00 95.06 96 LEU A CA 1
ATOM 798 C C . LEU A 1 96 ? 22.600 5.687 -41.563 1.00 95.06 96 LEU A C 1
ATOM 800 O O . LEU A 1 96 ? 22.489 5.708 -40.338 1.00 95.06 96 LEU A O 1
ATOM 804 N N . VAL A 1 97 ? 21.763 6.356 -42.364 1.00 95.88 97 VAL A N 1
ATOM 805 C CA . VAL A 1 97 ? 20.619 7.125 -41.844 1.00 95.88 97 VAL A CA 1
ATOM 806 C C . VAL A 1 97 ? 19.615 6.194 -41.164 1.00 95.88 97 VAL A C 1
ATOM 808 O O . VAL A 1 97 ? 19.202 6.465 -40.040 1.00 95.88 97 VAL A O 1
ATOM 811 N N . ILE A 1 98 ? 19.264 5.072 -41.797 1.00 93.81 98 ILE A N 1
ATOM 812 C CA . ILE A 1 98 ? 18.310 4.104 -41.237 1.00 93.81 98 ILE A CA 1
ATOM 813 C C . ILE A 1 98 ? 18.865 3.464 -39.957 1.00 93.81 98 ILE A C 1
ATOM 815 O O . ILE A 1 98 ? 18.168 3.431 -38.943 1.00 93.81 98 ILE A O 1
ATOM 819 N N . ALA A 1 99 ? 20.121 3.010 -39.967 1.00 94.81 99 ALA A N 1
ATOM 820 C CA . ALA A 1 99 ? 20.782 2.432 -38.798 1.00 94.81 99 ALA A CA 1
ATOM 821 C C . ALA A 1 99 ? 20.926 3.450 -37.653 1.00 94.81 99 ALA A C 1
ATOM 823 O O . ALA A 1 99 ? 20.731 3.108 -36.483 1.00 94.81 99 ALA A O 1
ATOM 824 N N . GLY A 1 100 ? 21.200 4.718 -37.974 1.00 94.50 100 GLY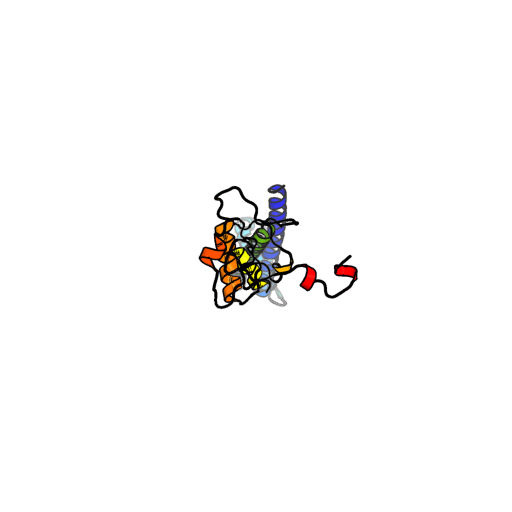 A N 1
ATOM 825 C CA . GLY A 1 100 ? 21.236 5.816 -37.010 1.00 94.50 100 GLY A CA 1
ATOM 826 C C . GLY A 1 100 ? 19.867 6.086 -36.382 1.00 94.50 100 GLY A C 1
ATOM 827 O O . GLY A 1 100 ? 19.745 6.111 -35.161 1.00 94.50 100 GLY A O 1
ATOM 828 N N . CYS A 1 101 ? 18.810 6.210 -37.188 1.00 95.88 101 CYS A N 1
ATOM 829 C CA . CYS A 1 101 ? 17.451 6.418 -36.683 1.00 95.88 101 CYS A CA 1
ATOM 830 C C . CYS A 1 101 ? 16.956 5.234 -35.839 1.00 95.88 101 CYS A C 1
ATOM 832 O O . CYS A 1 101 ? 16.388 5.440 -34.767 1.00 95.88 101 CYS A O 1
ATOM 834 N N . ALA A 1 102 ? 17.196 4.000 -36.292 1.00 94.19 102 ALA A N 1
ATOM 835 C CA . ALA A 1 102 ? 16.808 2.797 -35.562 1.00 94.19 102 ALA A CA 1
ATOM 836 C C . ALA A 1 102 ? 17.542 2.687 -34.218 1.00 94.19 102 ALA A C 1
ATOM 838 O O . ALA A 1 102 ? 16.915 2.415 -33.194 1.00 94.19 102 ALA A O 1
ATOM 839 N N . SER A 1 103 ? 18.854 2.942 -34.200 1.00 94.69 103 SER A N 1
ATOM 840 C CA . SER A 1 103 ? 19.645 2.882 -32.967 1.00 94.69 103 SER A CA 1
ATOM 841 C C . SER A 1 103 ? 19.257 3.977 -31.971 1.00 94.69 103 SER A C 1
ATOM 843 O O . SER A 1 103 ? 19.084 3.674 -30.791 1.00 94.69 103 SER A O 1
ATOM 845 N N . LEU A 1 104 ? 18.999 5.208 -32.426 1.00 94.88 104 LEU A N 1
ATOM 846 C CA . LEU A 1 104 ? 18.503 6.293 -31.571 1.00 94.88 104 LEU A CA 1
ATOM 847 C C . LEU A 1 104 ? 17.119 6.002 -30.977 1.00 94.88 104 LEU A C 1
ATOM 849 O O . LEU A 1 104 ? 16.889 6.289 -29.802 1.00 94.88 104 LEU A O 1
ATOM 853 N N . LEU A 1 105 ? 16.205 5.409 -31.752 1.00 94.81 105 LEU A N 1
ATOM 854 C CA . LEU A 1 105 ? 14.882 5.028 -31.254 1.00 94.81 105 LEU A CA 1
ATOM 855 C C . LEU A 1 105 ? 14.988 3.972 -30.146 1.00 94.81 105 LEU A C 1
ATOM 857 O O . LEU A 1 105 ? 14.369 4.117 -29.092 1.00 94.81 105 LEU A O 1
ATOM 861 N N . VAL A 1 106 ? 15.807 2.938 -30.357 1.00 92.56 106 VAL A N 1
ATOM 862 C CA . VAL A 1 106 ? 16.054 1.899 -29.346 1.00 92.56 106 VAL A CA 1
ATOM 863 C C . VAL A 1 106 ? 16.699 2.499 -28.096 1.00 92.56 106 VAL A C 1
ATOM 865 O O . VAL A 1 106 ? 16.262 2.199 -26.985 1.00 92.56 106 VAL A O 1
ATOM 868 N N . ALA A 1 107 ? 17.676 3.394 -28.258 1.00 93.88 107 ALA A N 1
ATOM 869 C CA . ALA A 1 107 ? 18.325 4.092 -27.151 1.00 93.88 107 ALA A CA 1
ATOM 870 C C . ALA A 1 107 ? 17.329 4.916 -26.323 1.00 93.88 107 ALA A C 1
ATOM 872 O O . ALA A 1 107 ? 17.346 4.860 -25.091 1.00 93.88 107 ALA A O 1
ATOM 873 N N . PHE A 1 108 ? 16.432 5.645 -26.992 1.00 94.25 108 PHE A N 1
ATOM 874 C CA . PHE A 1 108 ? 15.390 6.438 -26.347 1.00 94.25 108 PHE A CA 1
ATOM 875 C C . PHE A 1 108 ? 14.432 5.559 -25.535 1.00 94.25 108 PHE A C 1
ATOM 877 O O . PHE A 1 108 ? 14.205 5.826 -24.353 1.00 94.25 108 PHE A O 1
ATOM 884 N N . VAL A 1 109 ? 13.925 4.474 -26.130 1.00 94.56 109 VAL A N 1
ATOM 885 C CA . VAL A 1 109 ? 13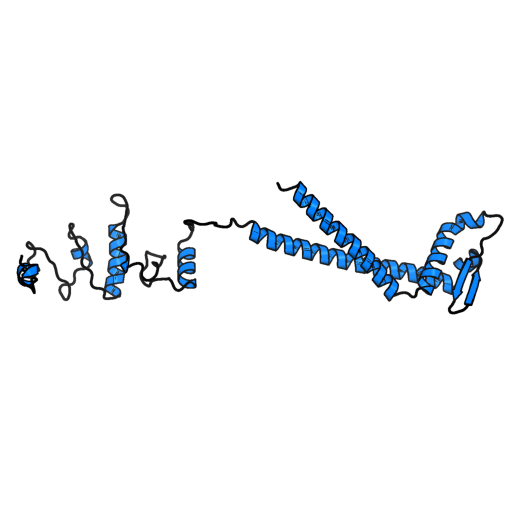.011 3.537 -25.456 1.00 94.56 109 VAL A CA 1
ATOM 886 C C . VAL A 1 109 ? 13.692 2.856 -24.267 1.00 94.56 109 VAL A C 1
ATOM 888 O O . VAL A 1 109 ? 13.107 2.788 -23.186 1.00 94.56 109 VAL A O 1
ATOM 891 N N . ALA A 1 110 ? 14.936 2.399 -24.429 1.00 91.94 110 ALA A N 1
ATOM 892 C CA . ALA A 1 110 ? 15.701 1.771 -23.354 1.00 91.94 110 ALA A CA 1
ATOM 893 C C . ALA A 1 110 ? 15.940 2.743 -22.189 1.00 91.94 110 ALA A C 1
ATOM 895 O O . ALA A 1 110 ? 15.705 2.399 -21.031 1.00 91.94 110 ALA A O 1
ATOM 896 N N . THR A 1 111 ? 16.336 3.979 -22.495 1.00 92.31 111 THR A N 1
ATOM 897 C CA . THR A 1 111 ? 16.555 5.030 -21.493 1.00 92.31 111 THR A CA 1
ATOM 898 C C . THR A 1 111 ? 15.267 5.339 -20.734 1.00 92.31 111 THR A C 1
ATOM 900 O O . THR A 1 111 ? 15.258 5.367 -19.502 1.00 92.31 111 THR A O 1
ATOM 903 N N . PHE A 1 112 ? 14.154 5.506 -21.453 1.00 93.50 112 PHE A N 1
ATOM 904 C CA . PHE A 1 112 ? 12.846 5.729 -20.848 1.00 93.50 112 PHE A CA 1
ATOM 905 C C . PHE A 1 112 ? 12.435 4.570 -19.930 1.00 93.50 112 PHE A C 1
ATOM 907 O O . PHE A 1 112 ? 12.019 4.806 -18.796 1.00 93.50 112 PHE A O 1
ATOM 914 N N . ALA A 1 113 ? 12.604 3.321 -20.375 1.00 92.00 113 ALA A N 1
ATOM 915 C CA . ALA A 1 113 ? 12.283 2.135 -19.585 1.00 92.00 113 ALA A CA 1
ATOM 916 C C . ALA A 1 113 ? 13.112 2.055 -18.292 1.00 92.00 113 ALA A C 1
ATOM 918 O O . ALA A 1 113 ? 12.55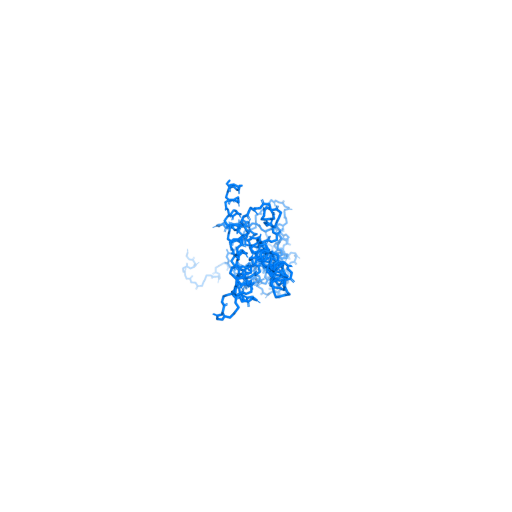8 1.783 -17.223 1.00 92.00 113 ALA A O 1
ATOM 919 N N . VAL A 1 114 ? 14.415 2.349 -18.364 1.00 90.56 114 VAL A N 1
ATOM 920 C CA . VAL A 1 114 ? 15.308 2.369 -17.196 1.00 90.56 114 VAL A CA 1
ATOM 921 C C . VAL A 1 114 ? 14.878 3.441 -16.195 1.00 90.56 114 VAL A C 1
ATOM 923 O O . VAL A 1 114 ? 14.705 3.131 -15.016 1.00 90.56 114 VAL A O 1
ATOM 926 N N . TYR A 1 115 ? 14.645 4.683 -16.632 1.00 88.88 115 TYR A N 1
ATOM 927 C CA . TYR A 1 115 ? 14.204 5.740 -15.714 1.00 88.88 115 TYR A CA 1
ATOM 928 C C . TYR A 1 115 ? 12.805 5.493 -15.154 1.00 88.88 115 TYR A C 1
ATOM 930 O O . TYR A 1 115 ? 12.564 5.782 -13.983 1.00 88.88 115 TYR A O 1
ATOM 938 N N . TRP A 1 116 ? 11.890 4.929 -15.943 1.00 90.31 116 TRP A N 1
ATOM 939 C CA . TRP A 1 116 ? 10.569 4.539 -15.456 1.00 90.31 116 TRP A CA 1
ATOM 940 C C . TRP A 1 116 ? 10.669 3.466 -14.363 1.00 90.31 116 TRP A C 1
ATOM 942 O O . TRP A 1 116 ? 10.050 3.599 -13.304 1.00 90.31 116 TRP A O 1
ATOM 952 N N . TYR A 1 117 ? 11.501 2.443 -14.574 1.00 89.31 117 TYR A N 1
ATOM 953 C CA . TYR A 1 117 ? 11.758 1.391 -13.590 1.00 89.31 117 TYR A CA 1
ATOM 954 C C . TYR A 1 117 ? 12.400 1.943 -12.310 1.00 89.31 117 TYR A C 1
ATOM 956 O O . TYR A 1 117 ? 11.932 1.656 -11.203 1.00 89.31 117 TYR A O 1
ATOM 964 N N . LEU A 1 118 ? 13.431 2.780 -12.448 1.00 87.19 118 LEU A N 1
ATOM 965 C CA . LEU A 1 118 ? 14.099 3.424 -11.316 1.00 87.19 118 LEU A CA 1
ATOM 966 C C . LEU A 1 118 ? 13.161 4.366 -10.561 1.00 87.19 118 LEU A C 1
ATOM 968 O O . LEU A 1 118 ? 13.153 4.348 -9.337 1.00 87.19 118 LEU A O 1
ATOM 972 N N . GLY A 1 119 ? 12.325 5.139 -11.256 1.00 84.25 119 GLY A N 1
ATOM 973 C CA . GLY A 1 119 ? 11.342 6.021 -10.628 1.00 84.25 119 GLY A CA 1
ATOM 974 C C . GLY A 1 119 ? 10.283 5.244 -9.847 1.00 84.25 119 GLY A C 1
ATOM 975 O O . GLY A 1 119 ? 9.941 5.608 -8.723 1.00 84.25 119 GLY A O 1
ATOM 976 N N . ARG A 1 120 ? 9.798 4.129 -10.402 1.00 84.06 120 ARG A N 1
ATOM 977 C CA . ARG A 1 120 ? 8.830 3.259 -9.722 1.00 84.06 120 ARG A CA 1
ATOM 978 C C . ARG A 1 120 ? 9.435 2.567 -8.499 1.00 84.06 120 ARG A C 1
ATOM 980 O O . ARG A 1 120 ? 8.769 2.463 -7.473 1.00 84.06 120 ARG A O 1
ATOM 987 N N . THR A 1 121 ? 10.677 2.107 -8.606 1.00 80.25 121 THR A N 1
ATOM 988 C CA . THR A 1 121 ? 11.392 1.428 -7.514 1.00 80.25 121 THR A CA 1
ATOM 989 C C . THR A 1 121 ? 11.809 2.419 -6.429 1.00 80.25 121 THR A C 1
ATOM 991 O O . THR A 1 121 ? 11.614 2.154 -5.248 1.00 80.25 121 THR A O 1
ATOM 994 N N . GLY A 1 122 ? 12.285 3.600 -6.827 1.00 77.00 122 GLY A N 1
ATOM 995 C CA . GLY A 1 122 ? 12.664 4.681 -5.925 1.00 77.00 122 GLY A CA 1
ATOM 996 C C . GLY A 1 122 ? 11.488 5.209 -5.110 1.00 77.00 122 GLY A C 1
ATOM 997 O O . GLY A 1 122 ? 11.663 5.492 -3.934 1.00 77.00 122 GLY A O 1
ATOM 998 N N . ARG A 1 123 ? 10.275 5.267 -5.681 1.00 73.94 123 ARG A N 1
ATOM 999 C CA . ARG A 1 123 ? 9.066 5.603 -4.907 1.00 73.94 123 ARG A CA 1
ATOM 1000 C C . ARG A 1 123 ? 8.808 4.599 -3.785 1.00 73.94 123 ARG A C 1
ATOM 1002 O O . ARG A 1 123 ? 8.619 5.021 -2.657 1.00 73.94 123 ARG A O 1
ATOM 1009 N N . LYS A 1 124 ? 8.896 3.297 -4.075 1.00 69.81 124 LYS A N 1
ATOM 1010 C CA . LYS A 1 124 ? 8.714 2.240 -3.065 1.00 69.81 124 LYS A CA 1
ATOM 1011 C C . LYS A 1 124 ? 9.788 2.253 -1.976 1.00 69.81 124 LYS A C 1
ATOM 1013 O O . LYS A 1 124 ? 9.493 1.930 -0.841 1.00 69.81 124 LYS A O 1
ATOM 1018 N N . GLN A 1 125 ? 11.028 2.594 -2.326 1.00 65.25 125 GLN A N 1
ATOM 1019 C CA . GLN A 1 125 ? 12.137 2.683 -1.366 1.00 65.25 125 GLN A CA 1
ATOM 1020 C C . GLN A 1 125 ? 12.176 4.009 -0.596 1.00 65.25 125 GLN A C 1
ATOM 1022 O O . GLN A 1 125 ? 12.871 4.105 0.408 1.00 65.25 125 GLN A O 1
ATOM 1027 N N . SER A 1 126 ? 11.499 5.046 -1.094 1.00 64.12 126 SER A N 1
ATOM 1028 C CA . SER A 1 126 ? 11.398 6.346 -0.427 1.00 64.12 126 SER A CA 1
ATOM 1029 C C . SER A 1 126 ? 10.253 6.404 0.580 1.00 64.12 126 SER A C 1
ATOM 1031 O O . SER A 1 126 ? 10.162 7.392 1.304 1.00 64.12 126 SER A O 1
ATOM 1033 N N . GLU A 1 127 ? 9.360 5.416 0.584 1.00 68.94 127 GLU A N 1
ATOM 1034 C CA . GLU A 1 127 ? 8.375 5.264 1.648 1.00 68.94 127 GLU A CA 1
ATOM 1035 C C . GLU A 1 127 ? 9.125 4.866 2.921 1.00 68.94 127 GLU A C 1
ATOM 1037 O O . GLU A 1 127 ? 9.917 3.922 2.904 1.00 68.94 127 GLU A O 1
ATOM 1042 N N . ASP A 1 128 ? 8.924 5.626 3.998 1.00 69.62 128 ASP A N 1
ATOM 1043 C CA . ASP A 1 128 ? 9.558 5.338 5.280 1.00 69.62 128 ASP A CA 1
ATOM 1044 C C . ASP A 1 128 ? 9.164 3.926 5.726 1.00 69.62 128 ASP A C 1
ATOM 1046 O O . ASP A 1 128 ? 7.987 3.616 5.937 1.00 69.62 128 ASP A O 1
ATOM 1050 N N . GLU A 1 129 ? 10.157 3.046 5.844 1.00 69.75 129 GLU A N 1
ATOM 1051 C CA . GLU A 1 129 ? 9.930 1.693 6.324 1.00 69.75 129 GLU A CA 1
ATOM 1052 C C . GLU A 1 129 ? 9.736 1.735 7.839 1.00 69.75 129 GLU A C 1
ATOM 1054 O O . GLU A 1 129 ? 10.595 2.184 8.601 1.00 69.75 129 GLU A O 1
ATOM 1059 N N . ILE A 1 130 ? 8.575 1.270 8.290 1.00 71.06 130 ILE A N 1
ATOM 1060 C CA . ILE A 1 130 ? 8.244 1.227 9.709 1.00 71.06 130 ILE A CA 1
ATOM 1061 C C . ILE A 1 130 ? 8.951 0.013 10.313 1.00 71.06 130 ILE A C 1
ATOM 1063 O O . ILE A 1 130 ? 8.441 -1.103 10.282 1.00 71.06 130 ILE A O 1
ATOM 1067 N N . ILE A 1 131 ? 10.138 0.250 10.869 1.00 74.81 131 ILE A N 1
ATOM 1068 C CA . ILE A 1 131 ? 11.031 -0.782 11.429 1.00 74.81 131 ILE A CA 1
ATOM 1069 C C . ILE A 1 131 ? 10.423 -1.445 12.685 1.00 74.81 131 ILE A C 1
ATOM 1071 O O . ILE A 1 131 ? 10.810 -2.542 13.080 1.00 74.81 131 ILE A O 1
ATOM 1075 N N . GLY A 1 132 ? 9.435 -0.804 13.313 1.00 79.12 132 GLY A N 1
ATOM 1076 C CA . GLY A 1 132 ? 8.672 -1.379 14.413 1.00 79.12 132 GLY A CA 1
ATOM 1077 C C . GLY A 1 132 ? 7.876 -0.340 15.196 1.00 79.12 132 GLY A C 1
ATOM 1078 O O . GLY A 1 132 ? 7.882 0.850 14.886 1.00 79.12 132 GLY A O 1
ATOM 1079 N N . GLY A 1 133 ? 7.200 -0.805 16.244 1.00 86.06 133 GLY A N 1
ATOM 1080 C CA . GLY A 1 133 ? 6.435 0.046 17.151 1.00 86.06 133 GLY A CA 1
ATOM 1081 C C . GLY A 1 133 ? 4.983 0.266 16.726 1.00 86.06 133 GLY A C 1
ATOM 1082 O O . GLY A 1 133 ? 4.383 -0.537 16.012 1.00 86.06 133 GLY A O 1
ATOM 1083 N N . ARG A 1 134 ? 4.390 1.343 17.250 1.00 86.12 134 ARG A N 1
ATOM 1084 C CA . ARG A 1 134 ? 2.986 1.703 17.026 1.00 86.12 134 ARG A CA 1
ATOM 1085 C C . ARG A 1 134 ? 2.906 2.783 15.960 1.00 86.12 134 ARG A C 1
ATOM 1087 O O . ARG A 1 134 ? 3.580 3.801 16.061 1.00 86.12 134 ARG A O 1
ATOM 1094 N N . VAL A 1 135 ? 2.032 2.569 14.986 1.00 86.50 135 VAL A N 1
ATOM 1095 C CA . VAL A 1 135 ? 1.782 3.514 13.897 1.00 86.50 135 VAL A CA 1
ATOM 1096 C C . VAL A 1 135 ? 0.431 4.155 14.128 1.00 86.50 135 VAL A C 1
ATOM 1098 O O . VAL A 1 135 ? -0.566 3.453 14.310 1.00 86.50 135 VAL A O 1
ATOM 1101 N N . LEU A 1 136 ? 0.400 5.482 14.129 1.00 87.81 136 LEU A N 1
ATOM 1102 C CA . LEU A 1 136 ? -0.849 6.222 14.155 1.00 87.81 136 LEU A CA 1
ATOM 1103 C C . LEU A 1 136 ? -1.373 6.346 12.724 1.00 87.81 136 LEU A C 1
ATOM 1105 O O . LEU A 1 136 ? -0.652 6.786 11.833 1.00 87.81 136 LEU A O 1
ATOM 1109 N N . SER A 1 137 ? -2.624 5.954 12.510 1.00 88.88 137 SER A N 1
ATOM 1110 C CA . SER A 1 137 ? -3.338 6.245 11.270 1.00 88.88 137 SER A CA 1
ATOM 1111 C C . SER A 1 137 ? -4.189 7.494 11.472 1.00 88.88 137 SER A C 1
ATOM 1113 O O . SER A 1 137 ? -4.855 7.623 12.499 1.00 88.88 137 SER A O 1
ATOM 1115 N N . GLU A 1 138 ? -4.180 8.400 10.496 1.00 88.38 138 GLU A N 1
ATOM 1116 C CA . GLU A 1 138 ? -4.994 9.621 10.533 1.00 88.38 138 GLU A CA 1
ATOM 1117 C C . GLU A 1 138 ? -6.492 9.334 10.347 1.00 88.38 138 GLU A C 1
ATOM 1119 O O . GLU A 1 138 ? -7.332 10.126 10.771 1.00 88.38 138 GLU A O 1
ATOM 1124 N N . SER A 1 139 ? -6.846 8.193 9.740 1.00 92.25 139 SER A N 1
ATOM 1125 C CA . SER A 1 139 ? -8.233 7.823 9.471 1.00 92.25 139 SER A CA 1
ATOM 1126 C C . SER A 1 139 ? -8.620 6.508 10.155 1.00 92.25 139 SER A C 1
ATOM 1128 O O . SER A 1 139 ? -8.070 5.454 9.824 1.00 92.25 139 SER A O 1
ATOM 1130 N N . PRO A 1 140 ? -9.658 6.498 11.014 1.00 93.69 140 PRO A N 1
ATOM 1131 C CA . PRO A 1 140 ? -10.215 5.258 11.561 1.00 93.69 140 PRO A CA 1
ATOM 1132 C C . PRO A 1 140 ? -10.631 4.254 10.475 1.00 93.69 140 PRO A C 1
ATOM 1134 O O . PRO A 1 140 ? -10.537 3.042 10.669 1.00 93.69 140 PRO A O 1
ATOM 1137 N N . LYS A 1 141 ? -11.031 4.747 9.295 1.00 94.06 141 LYS A N 1
ATOM 1138 C CA . LYS A 1 141 ? -11.443 3.918 8.153 1.00 94.06 141 LYS A CA 1
ATOM 1139 C C . LYS A 1 141 ? -10.303 3.068 7.599 1.00 94.06 141 LYS A C 1
ATOM 1141 O O . LYS A 1 141 ? -10.555 1.958 7.127 1.00 94.06 141 LYS A O 1
ATOM 1146 N N . ASP A 1 142 ? -9.068 3.557 7.663 1.00 94.31 142 ASP A N 1
ATOM 1147 C CA . ASP A 1 142 ? -7.904 2.805 7.196 1.00 94.31 142 ASP A CA 1
ATOM 1148 C C . ASP A 1 142 ? -7.601 1.641 8.140 1.00 94.31 142 ASP A C 1
ATOM 1150 O O . ASP A 1 142 ? -7.375 0.519 7.680 1.00 94.31 142 ASP A O 1
ATOM 1154 N N . VAL A 1 143 ? -7.709 1.869 9.453 1.00 94.88 143 VAL A N 1
ATOM 1155 C CA . VAL A 1 143 ? -7.587 0.811 10.468 1.00 94.88 143 VAL A CA 1
ATOM 1156 C C . VAL A 1 143 ? -8.728 -0.200 10.341 1.00 94.88 143 VAL A C 1
ATOM 1158 O O . VAL A 1 143 ? -8.479 -1.404 10.323 1.00 94.88 143 VAL A O 1
ATOM 1161 N N . ALA A 1 144 ? -9.967 0.257 10.149 1.00 96.00 144 ALA A N 1
ATOM 1162 C CA . ALA A 1 144 ? -11.113 -0.622 9.927 1.00 96.00 144 ALA A CA 1
ATOM 1163 C C . ALA A 1 144 ? -10.931 -1.504 8.676 1.00 96.00 144 ALA A C 1
ATOM 1165 O O . ALA A 1 144 ? -11.186 -2.711 8.707 1.00 96.00 144 ALA A O 1
ATOM 1166 N N . ARG A 1 145 ? -10.440 -0.926 7.569 1.00 95.88 145 ARG A N 1
ATOM 1167 C CA . ARG A 1 145 ? -10.127 -1.668 6.339 1.00 95.88 145 ARG A CA 1
ATOM 1168 C C . ARG A 1 145 ? -8.997 -2.669 6.562 1.00 95.88 145 ARG A C 1
ATOM 1170 O O . ARG A 1 145 ? -9.071 -3.778 6.033 1.00 95.88 145 ARG A O 1
ATOM 1177 N N . LEU A 1 146 ? -7.973 -2.294 7.328 1.00 95.06 146 LEU A N 1
ATOM 1178 C CA . LEU A 1 146 ? -6.860 -3.169 7.684 1.00 95.06 146 LEU A CA 1
ATOM 1179 C C . LEU A 1 146 ? -7.342 -4.386 8.481 1.00 95.06 146 LEU A C 1
ATOM 1181 O O . LEU A 1 146 ? -7.041 -5.511 8.087 1.00 95.06 146 LEU A O 1
ATOM 1185 N N . LEU A 1 147 ? -8.126 -4.167 9.542 1.00 96.62 147 LEU A N 1
ATOM 1186 C CA . LEU A 1 147 ? -8.710 -5.236 10.357 1.00 96.62 147 LEU A CA 1
ATOM 1187 C C . LEU A 1 147 ? -9.592 -6.153 9.506 1.00 96.62 147 LEU A C 1
ATOM 1189 O O . LEU A 1 147 ? -9.418 -7.370 9.524 1.00 96.62 147 LEU A O 1
ATOM 1193 N N . LYS A 1 148 ? -10.461 -5.579 8.662 1.00 96.25 148 LYS A N 1
ATOM 1194 C CA . LYS A 1 148 ? -11.318 -6.355 7.754 1.00 96.25 148 LYS A CA 1
ATOM 1195 C C . LYS A 1 148 ? -10.509 -7.196 6.765 1.00 96.25 148 LYS A C 1
ATOM 1197 O O . LYS A 1 148 ? -10.833 -8.357 6.549 1.00 96.25 148 LYS A O 1
ATOM 1202 N N . LYS A 1 149 ? -9.446 -6.636 6.174 1.00 97.06 149 LYS A N 1
ATOM 1203 C CA . LYS A 1 149 ? -8.569 -7.355 5.232 1.00 97.06 149 LYS A CA 1
ATOM 1204 C C . LYS A 1 149 ? -7.836 -8.522 5.901 1.00 97.06 149 LYS A C 1
ATOM 1206 O O . LYS A 1 149 ? -7.537 -9.501 5.227 1.00 97.06 149 LYS A O 1
ATOM 1211 N N . ARG A 1 150 ? -7.539 -8.410 7.198 1.00 96.62 150 ARG A N 1
ATOM 1212 C CA . ARG A 1 150 ? -6.890 -9.461 7.996 1.00 96.62 150 ARG A CA 1
ATOM 1213 C C . ARG A 1 150 ? -7.866 -10.486 8.580 1.00 96.62 150 ARG A C 1
ATOM 1215 O O . ARG A 1 150 ? -7.410 -11.484 9.114 1.00 96.62 150 ARG A O 1
ATOM 1222 N N . GLY A 1 151 ? -9.178 -10.256 8.481 1.00 96.69 151 GLY A N 1
ATOM 1223 C CA . GLY A 1 151 ? -10.175 -11.081 9.170 1.00 96.69 151 GLY A CA 1
ATOM 1224 C C . GLY A 1 151 ? -10.197 -10.870 10.689 1.00 96.69 151 GLY A C 1
ATOM 1225 O O . GLY A 1 151 ? -10.716 -11.707 11.407 1.00 96.69 151 GLY A O 1
ATOM 1226 N N . GLU A 1 152 ? -9.647 -9.755 11.177 1.00 97.25 152 GLU A N 1
ATOM 1227 C CA . GLU A 1 152 ? -9.527 -9.419 12.606 1.00 97.25 152 GLU A CA 1
ATOM 1228 C C . GLU A 1 152 ? -10.543 -8.348 13.041 1.00 97.25 152 GLU A C 1
ATOM 1230 O O . GLU A 1 152 ? -10.374 -7.712 14.079 1.00 97.25 152 GLU A O 1
ATOM 1235 N N . ALA A 1 153 ? -11.563 -8.068 12.228 1.00 97.25 153 ALA A N 1
ATOM 1236 C CA . ALA A 1 153 ? -12.583 -7.079 12.561 1.00 97.25 153 ALA A CA 1
ATOM 1237 C C . ALA A 1 153 ? -13.696 -7.720 13.398 1.00 97.25 153 ALA A C 1
ATOM 1239 O O . ALA A 1 153 ? -14.398 -8.598 12.900 1.00 97.25 153 ALA A O 1
ATOM 1240 N N . SER A 1 154 ? -13.867 -7.242 14.631 1.00 95.81 154 SER A N 1
ATOM 1241 C CA . SER A 1 154 ? -14.992 -7.605 15.495 1.00 95.81 154 SER A CA 1
ATOM 1242 C C . SER A 1 154 ? -16.313 -7.011 14.980 1.00 95.81 154 SER A C 1
ATOM 1244 O O . SER A 1 154 ? -16.344 -6.026 14.227 1.00 95.81 154 SER A O 1
ATOM 1246 N N . ASP A 1 155 ? -17.415 -7.629 15.392 1.00 94.19 155 ASP A N 1
ATOM 1247 C CA . ASP A 1 155 ? -18.772 -7.103 15.280 1.00 94.19 155 ASP A CA 1
ATOM 1248 C C . ASP A 1 155 ? -19.006 -5.910 16.222 1.00 94.19 155 ASP A C 1
ATOM 1250 O O . ASP A 1 155 ? -19.736 -4.993 15.843 1.00 94.19 155 ASP A O 1
ATOM 1254 N N . ILE A 1 156 ? -18.327 -5.867 17.376 1.00 94.62 156 ILE A N 1
ATOM 1255 C CA . ILE A 1 156 ? -18.337 -4.730 18.304 1.00 94.62 156 ILE A CA 1
ATOM 1256 C C . ILE A 1 156 ? -17.508 -3.576 17.735 1.00 94.62 156 ILE A C 1
ATOM 1258 O O . ILE A 1 156 ? -16.358 -3.738 17.307 1.00 94.62 156 ILE A O 1
ATOM 1262 N N . ARG A 1 157 ? -18.075 -2.367 17.771 1.00 94.88 157 ARG A N 1
ATOM 1263 C CA . ARG A 1 157 ? -17.462 -1.158 17.209 1.00 94.88 157 ARG A CA 1
ATOM 1264 C C . ARG A 1 157 ? -17.487 0.022 18.163 1.00 94.88 157 ARG A C 1
ATOM 1266 O O . ARG A 1 157 ? -18.443 0.236 18.904 1.00 94.88 157 ARG A O 1
ATOM 1273 N N . ILE A 1 158 ? -16.459 0.853 18.051 1.00 93.94 158 ILE A N 1
ATOM 1274 C CA . ILE A 1 158 ? -16.447 2.219 18.562 1.00 93.94 158 ILE A CA 1
ATOM 1275 C C . ILE A 1 158 ? -16.649 3.139 17.359 1.00 93.94 158 ILE A C 1
ATOM 1277 O O . ILE A 1 158 ? -15.712 3.420 16.612 1.00 93.94 158 ILE A O 1
ATOM 1281 N N . ASP A 1 159 ? -17.891 3.580 17.159 1.00 92.56 159 ASP A N 1
ATOM 1282 C CA . ASP A 1 159 ? -18.303 4.355 15.984 1.00 92.56 159 ASP A CA 1
ATOM 1283 C C . ASP A 1 159 ? -17.919 3.640 14.670 1.00 92.56 159 ASP A C 1
ATOM 1285 O O . ASP A 1 159 ? -18.346 2.510 14.426 1.00 92.56 159 ASP A O 1
ATOM 1289 N N . ASP A 1 160 ? -17.099 4.268 13.827 1.00 91.31 160 ASP A N 1
ATOM 1290 C CA . ASP A 1 160 ? -16.657 3.705 12.545 1.00 91.31 160 ASP A CA 1
ATOM 1291 C C . ASP A 1 160 ? -15.545 2.645 12.683 1.00 91.31 160 ASP A C 1
ATOM 1293 O O . ASP A 1 160 ? -15.158 2.021 11.688 1.00 91.31 160 ASP A O 1
ATOM 1297 N N . LEU A 1 161 ? -14.998 2.446 13.887 1.00 95.38 161 LEU A N 1
ATOM 1298 C CA . LEU A 1 161 ? -13.840 1.592 14.127 1.00 95.38 161 LEU A CA 1
ATOM 1299 C C . LEU A 1 161 ? -14.257 0.270 14.793 1.00 95.38 161 LEU A C 1
ATOM 1301 O O . LEU A 1 161 ? -14.641 0.281 15.964 1.00 95.38 161 LEU A O 1
ATOM 1305 N N . PRO A 1 162 ? -14.160 -0.881 14.103 1.00 96.56 162 PRO A N 1
ATOM 1306 C CA . PRO A 1 162 ? -14.334 -2.169 14.756 1.00 96.56 162 PRO A CA 1
ATOM 1307 C C . PRO A 1 162 ? -13.211 -2.413 15.761 1.00 96.56 162 PRO A C 1
ATOM 1309 O O . PRO A 1 162 ? -12.056 -2.040 15.526 1.00 96.56 162 PRO A O 1
ATOM 1312 N N . LEU A 1 163 ? -13.552 -3.069 16.867 1.00 95.62 163 LEU A N 1
ATOM 1313 C CA . LEU A 1 163 ? -12.549 -3.619 17.765 1.00 95.62 163 LEU A CA 1
ATOM 1314 C C . LEU A 1 163 ? -11.771 -4.727 17.050 1.00 95.62 163 LEU A C 1
ATOM 1316 O O . LEU A 1 163 ? -12.200 -5.275 16.027 1.00 95.62 163 LEU A O 1
ATOM 1320 N N . LYS A 1 164 ? -10.606 -5.065 17.601 1.00 95.81 164 LYS A N 1
ATOM 1321 C CA . LYS A 1 164 ? -9.909 -6.274 17.178 1.00 95.81 164 LYS A CA 1
ATOM 1322 C C . LYS A 1 164 ? -10.731 -7.482 17.633 1.00 95.81 164 LYS A C 1
ATOM 1324 O O . LYS A 1 164 ? -11.198 -7.496 18.769 1.00 95.81 164 LYS A O 1
ATOM 1329 N N . LEU A 1 165 ? -10.901 -8.464 16.759 1.00 95.94 165 LEU A N 1
ATOM 1330 C CA . LEU A 1 165 ? -11.569 -9.719 17.093 1.00 95.94 165 LEU A CA 1
ATOM 1331 C C . LEU A 1 165 ? -10.944 -10.333 18.359 1.00 95.94 165 LEU A C 1
ATOM 1333 O O . LEU A 1 165 ? -9.717 -10.314 18.507 1.00 95.94 165 LEU A O 1
ATOM 1337 N N . ASP A 1 166 ? -11.793 -10.808 19.268 1.00 94.06 166 ASP A N 1
ATOM 1338 C CA . ASP A 1 166 ? -11.437 -11.410 20.560 1.00 94.06 166 ASP A CA 1
ATOM 1339 C C . ASP A 1 166 ? -10.637 -10.492 21.503 1.00 94.06 166 ASP A C 1
ATOM 1341 O O . ASP A 1 166 ? -9.951 -10.948 22.424 1.00 94.06 166 ASP A O 1
ATOM 1345 N N . SER A 1 167 ? -10.684 -9.175 21.292 1.00 94.19 167 SER A N 1
ATOM 1346 C CA . SER A 1 167 ? -10.102 -8.228 22.252 1.00 94.19 167 SER A CA 1
ATOM 1347 C C . SER A 1 167 ? -11.028 -7.958 23.432 1.00 94.19 167 SER A C 1
ATOM 1349 O O . SER A 1 167 ? -10.557 -7.548 24.489 1.00 94.19 167 SER A O 1
ATOM 1351 N N . GLU A 1 168 ? -12.320 -8.255 23.302 1.00 90.69 168 GLU A N 1
ATOM 1352 C CA . GLU A 1 168 ? -13.315 -8.084 24.358 1.00 90.69 168 GLU A CA 1
ATOM 1353 C C . GLU A 1 168 ? -13.044 -8.922 25.606 1.00 90.69 168 GLU A C 1
ATOM 1355 O O . GLU A 1 168 ? -13.272 -8.450 26.717 1.00 90.69 168 GLU A O 1
ATOM 1360 N N . ILE A 1 169 ? -12.451 -10.104 25.443 1.00 91.50 169 ILE A N 1
ATOM 1361 C CA . ILE A 1 169 ? -12.057 -10.977 26.556 1.00 91.50 169 ILE A CA 1
ATOM 1362 C C . ILE A 1 169 ? -10.768 -10.521 27.256 1.00 91.50 169 ILE A C 1
ATOM 1364 O O . ILE A 1 169 ? -10.412 -11.051 28.305 1.00 91.50 169 ILE A O 1
ATOM 1368 N N . GLN A 1 170 ? -10.047 -9.545 26.692 1.00 93.50 170 GLN A N 1
ATOM 1369 C CA . GLN A 1 170 ? -8.788 -9.033 27.251 1.00 93.50 170 GLN A CA 1
ATOM 1370 C C . GLN A 1 170 ? -9.004 -7.864 28.222 1.00 93.50 170 GLN A C 1
ATOM 1372 O O . GLN A 1 170 ? -8.039 -7.364 28.800 1.00 93.50 170 GLN A O 1
ATOM 1377 N N . ASN A 1 171 ? -10.265 -7.472 28.440 1.00 91.31 171 ASN A N 1
ATOM 1378 C CA . ASN A 1 171 ? -10.689 -6.267 29.149 1.00 91.31 171 ASN A CA 1
ATOM 1379 C C . ASN A 1 171 ? -10.249 -4.967 28.454 1.00 91.31 171 ASN A C 1
ATOM 1381 O O . ASN A 1 171 ? -9.247 -4.896 27.744 1.00 91.31 171 ASN A O 1
ATOM 1385 N N . PHE A 1 172 ? -10.987 -3.885 28.710 1.00 89.56 172 PHE A N 1
ATOM 1386 C CA . PHE A 1 172 ? -10.635 -2.553 28.223 1.00 89.56 172 PHE A CA 1
ATOM 1387 C C . PHE A 1 172 ? -10.611 -1.542 29.359 1.00 89.56 172 PHE A C 1
ATOM 1389 O O . PHE A 1 172 ? -11.459 -1.556 30.248 1.00 89.56 172 PHE A O 1
ATOM 1396 N N . ALA A 1 173 ? -9.670 -0.604 29.275 1.00 93.31 173 ALA A N 1
ATOM 1397 C CA . ALA A 1 173 ? -9.621 0.560 30.143 1.00 93.31 173 ALA A CA 1
ATOM 1398 C C . ALA A 1 173 ? -10.039 1.811 29.359 1.00 93.31 173 ALA A C 1
ATOM 1400 O O . ALA A 1 173 ? -9.446 2.142 28.332 1.00 93.31 173 ALA A O 1
ATOM 1401 N N . MET A 1 174 ? -11.041 2.534 29.863 1.00 92.81 174 MET A N 1
ATOM 1402 C CA . MET A 1 174 ? -11.435 3.843 29.337 1.00 92.81 174 MET A CA 1
ATOM 1403 C C . MET A 1 174 ? -10.818 4.944 30.200 1.00 92.81 174 MET A C 1
ATOM 1405 O O . MET A 1 174 ? -11.244 5.169 31.332 1.00 92.81 174 MET A O 1
ATOM 1409 N N . HIS A 1 175 ? -9.827 5.655 29.666 1.00 94.56 175 HIS A N 1
ATOM 1410 C CA . HIS A 1 175 ? -9.132 6.728 30.378 1.00 94.56 175 HIS A CA 1
ATOM 1411 C C . HIS A 1 175 ? -9.503 8.107 29.815 1.00 94.56 175 HIS A C 1
ATOM 1413 O O . HIS A 1 175 ? -9.496 8.317 28.604 1.00 94.56 175 HIS A O 1
ATOM 1419 N N . GLY A 1 176 ? -9.816 9.066 30.689 1.00 93.75 176 GLY A N 1
ATOM 1420 C CA . GLY A 1 176 ? -10.144 10.442 30.304 1.00 93.75 176 GLY A CA 1
ATOM 1421 C C . GLY A 1 176 ? -10.678 11.264 31.476 1.00 93.75 176 GLY A C 1
ATOM 1422 O O . GLY A 1 176 ? -11.161 10.698 32.461 1.00 93.75 176 GLY A O 1
ATOM 1423 N N . THR A 1 177 ? -10.626 12.592 31.378 1.00 95.38 177 THR A N 1
ATOM 1424 C CA . THR A 1 177 ? -11.136 13.512 32.410 1.00 95.38 177 THR A CA 1
ATOM 1425 C C . THR A 1 177 ? -12.667 13.491 32.498 1.00 95.38 177 THR A C 1
ATOM 1427 O O . THR A 1 177 ? -13.360 12.809 31.736 1.00 95.38 177 THR A O 1
ATOM 1430 N N . VAL A 1 178 ? -13.235 14.177 33.491 1.00 92.69 178 VAL A N 1
ATOM 1431 C CA . VAL A 1 178 ? -14.694 14.338 33.595 1.00 92.69 178 VAL A CA 1
ATOM 1432 C C . VAL A 1 178 ? -15.219 15.022 32.324 1.00 92.69 178 VAL A C 1
ATOM 1434 O O . VAL A 1 178 ? -14.537 15.861 31.741 1.00 92.69 178 VAL A O 1
ATOM 1437 N N . SER A 1 179 ? -16.407 14.621 31.869 1.00 91.00 179 SER A N 1
ATOM 1438 C CA . SER A 1 179 ? -17.068 15.170 30.674 1.00 91.00 179 SER A CA 1
ATOM 1439 C C . SER A 1 179 ? -16.391 14.897 29.319 1.00 91.00 179 SER A C 1
ATOM 1441 O O . SER A 1 179 ? -16.793 15.477 28.319 1.00 91.00 179 SER A O 1
ATOM 1443 N N . THR A 1 180 ? -15.444 13.954 29.223 1.00 94.81 180 THR A N 1
ATOM 1444 C CA . THR A 1 180 ? -14.859 13.528 27.927 1.00 94.81 180 THR A CA 1
ATOM 1445 C C . THR A 1 180 ? -15.673 12.469 27.176 1.00 94.81 180 THR A C 1
ATOM 1447 O O . THR A 1 180 ? -15.203 11.919 26.185 1.00 94.81 180 THR A O 1
ATOM 1450 N N . GLY A 1 181 ? -16.872 12.127 27.658 1.00 93.50 181 GLY A N 1
ATOM 1451 C CA . GLY A 1 181 ? -17.762 11.178 26.978 1.00 93.50 181 GLY A CA 1
ATOM 1452 C C . GLY A 1 181 ? -17.539 9.695 27.297 1.00 93.50 181 GLY A C 1
ATOM 1453 O O . GLY A 1 181 ? -18.081 8.852 26.591 1.00 93.50 181 GLY A O 1
ATOM 1454 N N . LYS A 1 182 ? -16.809 9.340 28.368 1.00 94.62 182 LYS A N 1
ATOM 1455 C CA . LYS A 1 182 ? -16.647 7.931 28.801 1.00 94.62 182 LYS A CA 1
ATOM 1456 C C . LYS A 1 182 ? -17.991 7.214 28.985 1.00 94.62 182 LYS A C 1
ATOM 1458 O O . LYS A 1 182 ? -18.195 6.147 28.422 1.00 94.62 182 LYS A O 1
ATOM 1463 N N . SER A 1 183 ? -18.937 7.830 29.698 1.00 93.44 183 SER A N 1
ATOM 1464 C CA . SER A 1 183 ? -20.269 7.245 29.902 1.00 93.44 183 SER A CA 1
ATOM 1465 C C . SER A 1 183 ? -21.057 7.136 28.593 1.00 93.44 183 SER A C 1
ATOM 1467 O O . SER A 1 183 ? -21.818 6.194 28.417 1.00 93.44 183 SER A O 1
ATOM 1469 N N . THR A 1 184 ? -20.859 8.055 27.644 1.00 94.62 184 THR A N 1
ATOM 1470 C CA . THR A 1 184 ? -21.454 7.970 26.301 1.00 94.62 184 THR A CA 1
ATOM 1471 C C . THR A 1 184 ? -20.886 6.791 25.514 1.00 94.62 184 THR A C 1
ATOM 1473 O O . THR A 1 184 ? -21.641 6.059 24.880 1.00 94.62 184 THR A O 1
ATOM 1476 N N . LEU A 1 185 ? -19.570 6.568 25.581 1.00 95.00 185 LEU A N 1
ATOM 1477 C CA . LEU A 1 185 ? -18.923 5.408 24.970 1.00 95.00 185 LEU A CA 1
ATOM 1478 C C . LEU A 1 185 ? -19.433 4.096 25.584 1.00 95.00 185 LEU A C 1
ATOM 1480 O O . LEU A 1 185 ? -19.774 3.175 24.847 1.00 95.00 185 LEU A O 1
ATOM 1484 N N . MET A 1 186 ? -19.565 4.037 26.913 1.00 94.69 186 MET A N 1
ATOM 1485 C CA . MET A 1 186 ? -20.158 2.882 27.595 1.00 94.69 186 MET A CA 1
ATOM 1486 C C . MET A 1 186 ? -21.574 2.598 27.089 1.00 94.69 186 MET A C 1
ATOM 1488 O O . MET A 1 186 ? -21.845 1.466 26.718 1.00 94.69 186 MET A O 1
ATOM 1492 N N . ARG A 1 187 ? -22.447 3.609 26.975 1.00 95.56 187 ARG A N 1
ATOM 1493 C CA . ARG A 1 187 ? -23.811 3.440 26.432 1.00 95.56 187 ARG A CA 1
ATOM 1494 C C . ARG A 1 187 ? -23.821 2.849 25.020 1.00 95.56 187 ARG A C 1
ATOM 1496 O O . ARG A 1 187 ? -24.616 1.958 24.737 1.00 95.56 187 ARG A O 1
ATOM 1503 N N . LYS A 1 188 ? -22.929 3.314 24.137 1.00 95.56 188 LYS A N 1
ATOM 1504 C CA . LYS A 1 188 ? -22.802 2.776 22.769 1.00 95.56 188 LYS A CA 1
ATOM 1505 C C . LYS A 1 188 ? -22.396 1.301 22.768 1.00 95.56 188 LYS A C 1
ATOM 1507 O O . LYS A 1 188 ? -22.916 0.532 21.964 1.00 95.56 188 LYS A O 1
ATOM 1512 N N . ASN A 1 189 ? -21.487 0.911 23.660 1.00 94.62 189 ASN A N 1
ATOM 1513 C CA . ASN A 1 189 ? -21.077 -0.485 23.800 1.00 94.62 189 ASN A CA 1
ATOM 1514 C C . ASN A 1 189 ? -22.198 -1.330 24.415 1.00 94.62 189 ASN A C 1
ATOM 1516 O O . ASN A 1 189 ? -22.550 -2.353 23.848 1.00 94.62 189 ASN A O 1
ATOM 1520 N N . LEU A 1 190 ? -22.814 -0.873 25.508 1.00 95.56 190 LEU A N 1
ATOM 1521 C CA . LEU A 1 190 ? -23.925 -1.560 26.174 1.00 95.56 190 LEU A CA 1
ATOM 1522 C C . LEU A 1 190 ? -25.090 -1.831 25.223 1.00 95.56 190 LEU A C 1
ATOM 1524 O O . LEU A 1 190 ? -25.649 -2.920 25.251 1.00 95.56 190 LEU A O 1
ATOM 1528 N N . LYS A 1 191 ? -25.412 -0.884 24.335 1.00 95.88 191 LYS A N 1
ATOM 1529 C CA . LYS A 1 191 ? -26.422 -1.100 23.295 1.00 95.88 191 LYS A CA 1
ATOM 1530 C C . LYS A 1 191 ? -26.056 -2.265 22.370 1.00 95.88 191 LYS A C 1
ATOM 1532 O O . LYS A 1 191 ? -26.887 -3.130 22.141 1.00 95.88 191 LYS A O 1
ATOM 1537 N N . GLN A 1 192 ? -24.816 -2.315 21.884 1.00 96.06 192 GLN A N 1
ATOM 1538 C CA . GLN A 1 192 ? -24.356 -3.408 21.017 1.00 96.06 192 GLN A CA 1
ATOM 1539 C C . GLN A 1 192 ? -24.367 -4.759 21.741 1.00 96.06 192 GLN A C 1
ATOM 1541 O O . GLN A 1 192 ? -24.828 -5.743 21.174 1.00 96.06 192 GLN A O 1
ATOM 1546 N N . LEU A 1 193 ? -23.910 -4.798 22.996 1.00 95.31 193 LEU A N 1
ATOM 1547 C CA . LEU A 1 193 ? -23.934 -6.008 23.825 1.00 95.31 193 LEU A CA 1
ATOM 1548 C C . LEU A 1 193 ? -25.375 -6.477 24.072 1.00 95.31 193 LEU A C 1
ATOM 1550 O O . LEU A 1 193 ? -25.671 -7.663 23.957 1.00 95.31 193 LEU A O 1
ATOM 1554 N N . ARG A 1 194 ? -26.297 -5.538 24.328 1.00 95.00 194 ARG A N 1
ATOM 1555 C CA . ARG A 1 194 ? -27.725 -5.831 24.476 1.00 95.00 194 ARG A CA 1
ATOM 1556 C C . ARG A 1 194 ? -28.326 -6.400 23.196 1.00 95.00 194 ARG A C 1
ATOM 1558 O O . ARG A 1 194 ? -29.032 -7.399 23.266 1.00 95.00 194 ARG A O 1
ATOM 1565 N N . ASP A 1 195 ? -28.041 -5.784 22.051 1.00 95.06 195 ASP A N 1
ATOM 1566 C CA . ASP A 1 195 ? -28.529 -6.232 20.743 1.00 95.06 195 ASP A CA 1
ATOM 1567 C C . ASP A 1 195 ? -27.976 -7.625 20.383 1.00 95.06 195 ASP A C 1
ATOM 1569 O O . ASP A 1 195 ? -28.658 -8.415 19.730 1.00 95.06 195 ASP A O 1
ATOM 1573 N N . ARG A 1 196 ? -26.760 -7.949 20.845 1.00 94.81 196 ARG A N 1
ATOM 1574 C CA . ARG A 1 196 ? -26.134 -9.271 20.697 1.00 94.81 196 ARG A CA 1
ATOM 1575 C C . ARG A 1 196 ? -26.673 -10.322 21.678 1.00 94.81 196 ARG A C 1
ATOM 1577 O O . ARG A 1 196 ? -26.511 -11.513 21.429 1.00 94.81 196 ARG A O 1
ATOM 1584 N N . GLY A 1 197 ? -27.351 -9.895 22.744 1.00 94.88 197 GLY A N 1
ATOM 1585 C CA . GLY A 1 197 ? -27.892 -10.771 23.786 1.00 94.88 197 GLY A CA 1
ATOM 1586 C C . GLY A 1 197 ? -26.876 -11.164 24.858 1.00 94.88 197 GLY A C 1
ATOM 1587 O O . GLY A 1 197 ? -27.056 -12.184 25.521 1.00 94.88 197 GLY A O 1
ATOM 1588 N N . ASP A 1 198 ? -25.814 -10.380 25.033 1.00 95.31 198 ASP A N 1
ATOM 1589 C CA . ASP A 1 198 ? -24.791 -10.662 26.035 1.00 95.31 198 ASP A CA 1
ATOM 1590 C C . ASP A 1 198 ? -25.291 -10.362 27.454 1.00 95.31 198 ASP A C 1
ATOM 1592 O O . ASP A 1 198 ? -25.965 -9.356 27.702 1.00 95.31 198 ASP A O 1
ATOM 1596 N N . LEU A 1 199 ? -24.883 -11.200 28.411 1.00 95.50 199 LEU A N 1
ATOM 1597 C CA . LEU A 1 199 ? -25.044 -10.911 29.832 1.00 95.50 199 LEU A CA 1
ATOM 1598 C C . LEU A 1 199 ? -24.055 -9.817 30.243 1.00 95.50 199 LEU A C 1
ATOM 1600 O O . LEU A 1 199 ? -22.844 -9.962 30.064 1.00 95.50 199 LEU A O 1
ATOM 1604 N N . VAL A 1 200 ? -24.566 -8.742 30.839 1.00 95.81 200 VAL A N 1
ATOM 1605 C CA . VAL A 1 200 ? -23.744 -7.627 31.311 1.00 95.81 200 VAL A CA 1
ATOM 1606 C C . VAL A 1 200 ? -24.061 -7.329 32.768 1.00 95.81 200 VAL A C 1
ATOM 1608 O O . VAL A 1 200 ? -25.207 -7.072 33.120 1.00 95.81 200 VAL A O 1
ATOM 1611 N N . ILE A 1 201 ? -23.025 -7.306 33.605 1.00 96.25 201 ILE A N 1
ATOM 1612 C CA . ILE A 1 201 ? -23.109 -6.840 34.992 1.00 96.25 201 ILE A CA 1
ATOM 1613 C C . ILE A 1 201 ? -22.580 -5.408 35.032 1.00 96.25 201 ILE A C 1
ATOM 1615 O O . ILE A 1 201 ? -21.445 -5.145 34.629 1.00 96.25 201 ILE A O 1
ATOM 1619 N N . ILE A 1 202 ? -23.401 -4.471 35.508 1.00 96.06 202 ILE A N 1
ATOM 1620 C CA . ILE A 1 202 ? -23.066 -3.045 35.540 1.00 96.06 202 ILE A CA 1
ATOM 1621 C C . ILE A 1 202 ? -22.999 -2.572 36.989 1.00 96.06 202 ILE A C 1
ATOM 1623 O O . ILE A 1 202 ? -23.999 -2.569 37.701 1.00 96.06 202 ILE A O 1
ATOM 1627 N N . TYR A 1 203 ? -21.828 -2.093 37.409 1.00 95.69 203 TYR A N 1
ATOM 1628 C CA . TYR A 1 203 ? -21.704 -1.329 38.647 1.00 95.69 203 TYR A CA 1
ATOM 1629 C C . TYR A 1 203 ? -22.127 0.128 38.405 1.00 95.69 203 TYR A C 1
ATOM 1631 O O . TYR A 1 203 ? -21.326 0.968 37.986 1.00 95.69 203 TYR A O 1
ATOM 1639 N N . ASP A 1 204 ? -23.403 0.426 38.641 1.00 95.00 204 ASP A N 1
ATOM 1640 C CA . ASP A 1 204 ? -24.004 1.735 38.365 1.00 95.00 204 ASP A CA 1
ATOM 1641 C C . ASP A 1 204 ? -24.142 2.598 39.625 1.00 95.00 204 ASP A C 1
ATOM 1643 O O . ASP A 1 204 ? -25.229 2.822 40.148 1.00 95.00 204 ASP A O 1
ATOM 1647 N N . LYS A 1 205 ? -23.019 3.139 40.108 1.00 90.81 205 LYS A N 1
ATOM 1648 C CA . LYS A 1 205 ? -23.010 4.030 41.284 1.00 90.81 205 LYS A CA 1
ATOM 1649 C C . LYS A 1 205 ? -23.930 5.255 41.139 1.00 90.81 205 LYS A C 1
ATOM 1651 O O . LYS A 1 205 ? -24.370 5.805 42.143 1.00 90.81 205 LYS A O 1
ATOM 1656 N N . GLY A 1 206 ? -24.133 5.737 39.913 1.00 88.19 206 GLY A N 1
ATOM 1657 C CA . GLY A 1 206 ? -24.910 6.946 39.641 1.00 88.19 206 GLY A CA 1
ATOM 1658 C C . GLY A 1 206 ? -26.386 6.691 39.354 1.00 88.19 206 GLY A C 1
ATOM 1659 O O . GLY A 1 206 ? -27.101 7.664 39.144 1.00 88.19 206 GLY A O 1
ATOM 1660 N N . CYS A 1 207 ? -26.816 5.426 39.296 1.00 91.25 207 CYS A N 1
ATOM 1661 C CA . CYS A 1 207 ? -28.144 5.020 38.832 1.00 91.25 207 CYS A CA 1
ATOM 1662 C C . CYS A 1 207 ? -28.521 5.615 37.459 1.00 91.25 207 CYS A C 1
ATOM 1664 O O . CYS A 1 207 ? -29.688 5.870 37.197 1.00 91.25 207 CYS A O 1
ATOM 1666 N N . THR A 1 208 ? -27.545 5.858 36.576 1.00 92.88 208 THR A N 1
ATOM 1667 C CA . THR A 1 208 ? -27.810 6.484 35.262 1.00 92.88 208 THR A CA 1
ATOM 1668 C C . THR A 1 208 ? -27.950 5.478 34.128 1.00 92.88 208 THR A C 1
ATOM 1670 O O . THR A 1 208 ? -28.478 5.813 33.077 1.00 92.88 208 THR A O 1
ATOM 1673 N N . PHE A 1 209 ? -27.428 4.264 34.295 1.00 95.31 209 PHE A N 1
ATOM 1674 C CA . PHE A 1 209 ? -27.565 3.192 33.312 1.00 95.31 209 PHE A CA 1
ATOM 1675 C C . PHE A 1 209 ? -28.830 2.380 33.565 1.00 95.31 209 PHE A C 1
ATOM 1677 O O . PHE A 1 209 ? -29.438 1.919 32.602 1.00 95.31 209 PHE A O 1
ATOM 1684 N N . VAL A 1 210 ? -29.246 2.241 34.829 1.00 93.31 210 VAL A N 1
ATOM 1685 C CA . VAL A 1 210 ? -30.530 1.613 35.164 1.00 93.31 210 VAL A CA 1
ATOM 1686 C C . VAL A 1 210 ? -31.694 2.386 34.531 1.00 93.31 210 VAL A C 1
ATOM 1688 O O . VAL A 1 210 ? -32.585 1.767 33.972 1.00 93.31 210 VAL A O 1
ATOM 1691 N N . GLU A 1 211 ? -31.653 3.721 34.506 1.00 91.50 211 GLU A N 1
ATOM 1692 C CA . GLU A 1 211 ? -32.669 4.541 33.824 1.00 91.50 211 GLU A CA 1
ATOM 1693 C C . GLU A 1 211 ? -32.727 4.286 32.307 1.00 91.50 211 GLU A C 1
ATOM 1695 O O . GLU A 1 211 ? -33.807 4.288 31.721 1.00 91.50 211 GLU A O 1
ATOM 1700 N N . ASP A 1 212 ? -31.575 4.050 31.673 1.00 93.25 212 ASP A N 1
ATOM 1701 C CA . ASP A 1 212 ? -31.465 3.928 30.215 1.00 93.25 212 ASP A CA 1
ATOM 1702 C C . ASP A 1 212 ? -31.712 2.504 29.684 1.00 93.25 212 ASP A C 1
ATOM 1704 O O . ASP A 1 212 ? -32.170 2.341 28.552 1.00 93.25 212 ASP A O 1
ATOM 1708 N N . PHE A 1 213 ? -31.338 1.468 30.445 1.00 95.00 213 PHE A N 1
ATOM 1709 C CA . PHE A 1 213 ? -31.241 0.089 29.938 1.00 95.00 213 PHE A CA 1
ATOM 1710 C C . PHE A 1 213 ? -32.060 -0.949 30.698 1.00 95.00 213 PHE A C 1
ATOM 1712 O O . PHE A 1 213 ? -32.151 -2.073 30.193 1.00 95.00 213 PHE A O 1
ATOM 1719 N N . TYR A 1 214 ? -32.588 -0.620 31.880 1.00 95.19 214 TYR A N 1
ATOM 1720 C CA . TYR A 1 214 ? -33.334 -1.575 32.694 1.00 95.19 214 TYR A CA 1
ATOM 1721 C C . TYR A 1 214 ? -34.655 -1.961 32.032 1.00 95.19 214 TYR A C 1
ATOM 1723 O O . TYR A 1 214 ? -35.447 -1.108 31.631 1.00 95.19 214 TYR A O 1
ATOM 1731 N N . ASP A 1 215 ? -34.895 -3.261 31.976 1.00 95.12 215 ASP A N 1
ATOM 1732 C CA . ASP A 1 215 ? -36.129 -3.877 31.525 1.00 95.12 215 ASP A CA 1
ATOM 1733 C C . ASP A 1 215 ? -36.601 -4.870 32.593 1.00 95.12 215 ASP A C 1
ATOM 1735 O O . ASP A 1 215 ? -36.002 -5.929 32.782 1.00 95.12 215 ASP A O 1
ATOM 1739 N N . GLU A 1 216 ? -37.693 -4.526 33.280 1.00 94.56 216 GLU A N 1
ATOM 1740 C CA . GLU A 1 216 ? -38.280 -5.319 34.371 1.00 94.56 216 GLU A CA 1
ATOM 1741 C C . GLU A 1 216 ? -38.627 -6.755 33.955 1.00 94.56 216 GLU A C 1
ATOM 1743 O O . GLU A 1 216 ? -38.677 -7.648 34.795 1.00 94.56 216 GLU A O 1
ATOM 1748 N N . SER A 1 217 ? -38.828 -7.016 32.660 1.00 94.56 217 SER A N 1
ATOM 1749 C CA . SER A 1 217 ? -39.148 -8.363 32.179 1.00 94.56 217 SER A CA 1
ATOM 1750 C C . SER A 1 217 ? -37.970 -9.343 32.213 1.00 94.56 217 SER A C 1
ATOM 1752 O O . SER A 1 217 ? -38.182 -10.542 32.019 1.00 94.56 217 SER A O 1
ATOM 1754 N N . ARG A 1 218 ? -36.733 -8.862 32.401 1.00 93.19 218 ARG A N 1
ATOM 1755 C CA . ARG A 1 218 ? -35.522 -9.684 32.227 1.00 93.19 218 ARG A CA 1
ATOM 1756 C C . ARG A 1 218 ? -34.301 -9.274 33.046 1.00 93.19 218 ARG A C 1
ATOM 1758 O O . ARG A 1 218 ? -33.372 -10.070 33.145 1.00 93.19 218 ARG A O 1
ATOM 1765 N N . ASP A 1 219 ? -34.241 -8.038 33.529 1.00 96.25 219 ASP A N 1
ATOM 1766 C CA . ASP A 1 219 ? -33.065 -7.507 34.207 1.00 96.25 219 ASP A CA 1
ATOM 1767 C C . ASP A 1 219 ? -33.273 -7.488 35.722 1.00 96.25 219 ASP A C 1
ATOM 1769 O O . ASP A 1 219 ? -34.361 -7.194 36.214 1.00 96.25 219 ASP A O 1
ATOM 1773 N N . GLU A 1 220 ? -32.190 -7.723 36.457 1.00 95.06 220 GLU A N 1
ATOM 1774 C CA . GLU A 1 220 ? -32.182 -7.721 37.918 1.00 95.06 220 GLU A CA 1
ATOM 1775 C C . GLU A 1 220 ? -31.446 -6.490 38.452 1.00 95.06 220 GLU A C 1
ATOM 1777 O O . GLU A 1 220 ? -30.400 -6.089 37.931 1.00 95.06 220 GLU A O 1
ATOM 1782 N N . VAL A 1 221 ? -31.975 -5.891 39.521 1.00 95.44 221 VAL A N 1
ATOM 1783 C CA . VAL A 1 221 ? -31.351 -4.746 40.201 1.00 95.44 221 VAL A CA 1
ATOM 1784 C C . VAL A 1 221 ? -30.894 -5.183 41.581 1.00 95.44 221 VAL A C 1
ATOM 1786 O O . VAL A 1 221 ? -31.710 -5.372 42.468 1.00 95.44 221 VAL A O 1
ATOM 1789 N N . LEU A 1 222 ? -29.585 -5.287 41.803 1.00 94.31 222 LEU A N 1
ATOM 1790 C CA . LEU A 1 222 ? -29.035 -5.569 43.132 1.00 94.31 222 LEU A CA 1
ATOM 1791 C C . LEU A 1 222 ? -28.764 -4.261 43.887 1.00 94.31 222 LEU A C 1
ATOM 1793 O O . LEU A 1 222 ? -27.680 -3.683 43.803 1.00 94.31 222 LEU A O 1
ATOM 1797 N N . ASN A 1 223 ? -29.774 -3.782 44.616 1.00 93.25 223 ASN A N 1
ATOM 1798 C CA . ASN A 1 223 ? -29.693 -2.601 45.475 1.00 93.25 223 ASN A CA 1
ATOM 1799 C C . ASN A 1 223 ? -30.629 -2.754 46.683 1.00 93.25 223 ASN A C 1
ATOM 1801 O O . ASN A 1 223 ? -31.836 -2.622 46.537 1.00 93.25 223 ASN A O 1
ATOM 1805 N N . ALA A 1 224 ? -30.085 -2.945 47.888 1.00 92.00 224 ALA A N 1
ATOM 1806 C CA . ALA A 1 224 ? -30.866 -3.201 49.107 1.00 92.00 224 ALA A CA 1
ATOM 1807 C C . ALA A 1 224 ? -31.877 -2.095 49.490 1.00 92.00 224 ALA A C 1
ATOM 1809 O O . ALA A 1 224 ? -32.739 -2.316 50.338 1.00 92.00 224 ALA A O 1
ATOM 1810 N N . LEU A 1 225 ? -31.763 -0.899 48.904 1.00 92.12 225 LEU A N 1
ATOM 1811 C CA . LEU A 1 225 ? -32.701 0.210 49.106 1.00 92.12 225 LEU A CA 1
ATOM 1812 C C . LEU A 1 225 ? -33.769 0.309 48.004 1.00 92.12 225 LEU A C 1
ATOM 1814 O O . LEU A 1 225 ? -34.609 1.206 48.049 1.00 92.12 225 LEU A O 1
ATOM 1818 N N . ASP A 1 226 ? -33.727 -0.575 47.010 1.00 92.69 226 ASP A N 1
ATOM 1819 C CA . ASP A 1 226 ? -34.662 -0.632 45.893 1.00 92.69 226 ASP A CA 1
ATOM 1820 C C . ASP A 1 226 ? -35.660 -1.775 46.095 1.00 92.69 226 ASP A C 1
ATOM 1822 O O . ASP A 1 226 ? -35.282 -2.909 46.381 1.00 92.69 226 ASP A O 1
ATOM 1826 N N . THR A 1 227 ? -36.951 -1.495 45.919 1.00 92.81 227 THR A N 1
ATOM 1827 C CA . THR A 1 227 ? -38.016 -2.494 46.096 1.00 92.81 227 THR A CA 1
ATOM 1828 C C . THR A 1 227 ? -37.973 -3.615 45.061 1.00 92.81 227 THR A C 1
ATOM 1830 O O . THR A 1 227 ? -38.566 -4.663 45.292 1.00 92.81 227 THR A O 1
ATOM 1833 N N . ARG A 1 228 ? -37.306 -3.398 43.922 1.00 93.56 228 ARG A N 1
ATOM 1834 C CA . ARG A 1 228 ? -37.112 -4.410 42.872 1.00 93.56 228 ARG A CA 1
ATOM 1835 C C . ARG A 1 228 ? -35.991 -5.391 43.206 1.00 93.56 228 ARG A C 1
ATOM 1837 O O . ARG A 1 228 ? -35.800 -6.345 42.464 1.00 93.56 228 ARG A O 1
ATOM 1844 N N . CYS A 1 229 ? -35.227 -5.139 44.271 1.00 94.12 229 CYS A N 1
ATOM 1845 C CA . CYS A 1 229 ? -34.071 -5.951 44.606 1.00 94.12 229 CYS A CA 1
ATOM 1846 C C . CYS A 1 229 ? -34.472 -7.385 44.949 1.00 94.12 229 CYS A C 1
ATOM 1848 O O . CYS A 1 229 ? -35.267 -7.584 45.873 1.00 94.12 229 CYS A O 1
ATOM 1850 N N . PRO A 1 230 ? -33.888 -8.387 44.271 1.00 91.94 230 PRO A N 1
ATOM 1851 C CA . PRO A 1 230 ? -34.006 -9.769 44.695 1.00 91.94 230 PRO A CA 1
ATOM 1852 C C . PRO A 1 230 ? -33.523 -9.940 46.132 1.00 91.94 230 PRO A C 1
ATOM 1854 O O . PRO A 1 230 ? -32.597 -9.257 46.582 1.00 91.94 230 PRO A O 1
ATOM 1857 N N . ASN A 1 231 ? -34.130 -10.888 46.844 1.00 91.25 231 ASN A N 1
ATOM 1858 C CA . ASN A 1 231 ? -33.637 -11.318 48.145 1.00 91.25 231 ASN A CA 1
ATOM 1859 C C . ASN A 1 231 ? -32.362 -12.147 47.945 1.00 91.25 231 ASN A C 1
ATOM 1861 O O . ASN A 1 231 ? -32.429 -13.368 47.840 1.00 91.25 231 ASN A O 1
ATOM 1865 N N . TRP A 1 232 ? -31.228 -11.465 47.809 1.00 92.56 232 TRP A N 1
ATOM 1866 C CA . TRP A 1 232 ? -29.928 -12.093 47.626 1.00 92.56 232 TRP A CA 1
ATOM 1867 C C . TRP A 1 232 ? -29.234 -12.284 48.975 1.00 92.56 232 TRP A C 1
ATOM 1869 O O . TRP A 1 232 ? -29.015 -11.315 49.706 1.00 92.56 232 TRP A O 1
ATOM 1879 N N . ASP A 1 233 ? -28.872 -13.528 49.279 1.00 89.50 233 ASP A N 1
ATOM 1880 C CA . ASP A 1 233 ? -28.103 -13.901 50.460 1.00 89.50 233 ASP A CA 1
ATOM 1881 C C . ASP A 1 233 ? -26.753 -14.486 50.029 1.00 89.50 233 ASP A C 1
ATOM 1883 O O . ASP A 1 233 ? -26.687 -15.505 49.344 1.00 89.50 233 ASP A O 1
ATOM 1887 N N . LEU A 1 234 ? -25.664 -13.845 50.460 1.00 88.69 234 LEU A N 1
ATOM 1888 C CA . LEU A 1 234 ? -24.303 -14.298 50.181 1.00 88.69 234 LEU A CA 1
ATOM 1889 C C . LEU A 1 234 ? -24.064 -15.732 50.677 1.00 88.69 234 LEU A C 1
ATOM 1891 O O . LEU A 1 234 ? -23.335 -16.480 50.032 1.00 88.69 234 LEU A O 1
ATOM 1895 N N . TRP A 1 235 ? -24.673 -16.124 51.801 1.00 90.44 235 TRP A N 1
ATOM 1896 C CA . TRP A 1 235 ? -24.497 -17.465 52.361 1.00 90.44 235 TRP A CA 1
ATOM 1897 C C . TRP A 1 235 ? -25.118 -18.553 51.480 1.00 90.44 235 TRP A C 1
ATOM 1899 O O . TRP A 1 235 ? -24.624 -19.679 51.474 1.00 90.44 235 TRP A O 1
ATOM 1909 N N . GLU A 1 236 ? -26.166 -18.228 50.716 1.00 89.69 236 GLU A N 1
ATOM 1910 C CA . GLU A 1 236 ? -26.799 -19.165 49.779 1.00 89.69 236 GLU A CA 1
ATOM 1911 C C . GLU A 1 236 ? -25.936 -19.428 48.531 1.00 89.69 236 GLU A C 1
ATOM 1913 O O . GLU A 1 236 ? -26.121 -20.442 47.855 1.00 89.69 236 GLU A O 1
ATOM 1918 N N . GLU A 1 237 ? -24.951 -18.569 48.242 1.00 91.44 237 GLU A N 1
ATOM 1919 C CA . GLU A 1 237 ? -24.009 -18.758 47.130 1.00 91.44 237 GLU A CA 1
ATOM 1920 C C . GLU A 1 237 ? -22.882 -19.749 47.461 1.00 91.44 237 GLU A C 1
ATOM 1922 O O . GLU A 1 237 ? -22.249 -20.292 46.551 1.00 91.44 237 GLU A O 1
ATOM 1927 N N . CYS A 1 238 ? -22.630 -20.014 48.748 1.00 93.19 238 CYS A N 1
ATOM 1928 C CA . CYS A 1 238 ? -21.620 -20.967 49.199 1.00 93.19 238 CYS A CA 1
ATOM 1929 C C . CYS A 1 238 ? -22.102 -22.405 48.945 1.00 93.19 238 CYS A C 1
ATOM 1931 O O . CYS A 1 238 ? -22.926 -22.958 49.674 1.00 93.19 238 CYS A O 1
ATOM 1933 N N . ARG A 1 239 ? -21.561 -23.053 47.912 1.00 92.88 239 ARG A N 1
ATOM 1934 C CA . ARG A 1 239 ? -21.904 -24.432 47.518 1.00 92.88 239 ARG A CA 1
ATOM 1935 C C . ARG A 1 239 ? -21.059 -25.470 48.245 1.00 92.88 239 ARG A C 1
ATOM 1937 O O . ARG A 1 239 ? -21.389 -26.657 48.231 1.00 92.88 239 ARG A O 1
ATOM 1944 N N . THR A 1 240 ? -19.956 -25.043 48.853 1.00 93.75 240 THR A N 1
ATOM 1945 C CA . THR A 1 240 ? -19.004 -25.901 49.561 1.00 93.75 240 THR A CA 1
ATOM 1946 C C . THR A 1 240 ? -18.602 -25.308 50.912 1.00 93.75 240 THR A C 1
ATOM 1948 O O . THR A 1 240 ? -18.699 -24.105 51.132 1.00 93.75 240 THR A O 1
ATOM 1951 N N . ILE A 1 241 ? -18.111 -26.155 51.826 1.00 89.88 241 ILE A N 1
ATOM 1952 C CA . ILE A 1 241 ? -17.663 -25.725 53.165 1.00 89.88 241 ILE A CA 1
ATOM 1953 C C . ILE A 1 241 ? -16.515 -24.713 53.065 1.00 89.88 241 ILE A C 1
ATOM 1955 O O . ILE A 1 241 ? -16.505 -23.730 53.791 1.00 89.88 241 ILE A O 1
ATOM 1959 N N . SER A 1 242 ? -15.585 -24.905 52.130 1.00 90.19 242 SER A N 1
ATOM 1960 C CA . SER A 1 242 ? -14.450 -23.993 51.948 1.00 90.19 242 SER A CA 1
ATOM 1961 C C . SER A 1 242 ? -14.835 -22.610 51.412 1.00 90.19 242 SER A C 1
ATOM 1963 O O . SER A 1 242 ? -14.008 -21.713 51.450 1.00 90.19 242 SER A O 1
ATOM 1965 N N . GLU A 1 243 ? -16.049 -22.436 50.881 1.00 88.19 243 GLU A N 1
ATOM 1966 C CA . GLU A 1 243 ? -16.582 -21.119 50.495 1.00 88.19 243 GLU A CA 1
ATOM 1967 C C . GLU A 1 243 ? -17.285 -20.411 51.667 1.00 88.19 243 GLU A C 1
ATOM 1969 O O . GLU A 1 243 ? -17.539 -19.213 51.579 1.00 88.19 243 GLU A O 1
ATOM 1974 N N . LEU A 1 244 ? -17.625 -21.146 52.734 1.00 83.56 244 LEU A N 1
ATOM 1975 C CA . LEU A 1 244 ? -18.217 -20.628 53.976 1.00 83.56 244 LEU A CA 1
ATOM 1976 C C . LEU A 1 244 ? -17.160 -20.192 55.006 1.00 83.56 244 LEU A C 1
ATOM 1978 O O . LEU A 1 244 ? -17.466 -19.357 55.858 1.00 83.56 244 LEU A O 1
ATOM 1982 N N . GLU A 1 245 ? -15.972 -20.803 54.964 1.00 75.25 245 GLU A N 1
ATOM 1983 C CA . GLU A 1 245 ? -14.820 -20.530 55.845 1.00 75.25 245 GLU A CA 1
ATOM 1984 C C . GLU A 1 245 ? -14.011 -19.300 55.406 1.00 75.25 245 GLU A C 1
ATOM 1986 O O . GLU A 1 245 ? -13.636 -18.509 56.306 1.00 75.25 245 GLU A O 1
#

InterPro domains:
  IPR019476 Type IV secretion system coupling protein TraD, DNA-binding domain [PF10412] (157-243)
  IPR022585 Type IV secretion system coupling protein TraD, N-terminal [PF12615] (19-110)
  IPR027417 P-loop containing nucleoside triphosphate hydrolase [G3DSA:3.40.50.300] (120-243)
  IPR027417 P-loop containing nucleoside triphosphate hydrolase [SSF52540] (159-244)
  IPR051539 Type IV secretion system coupling protein TraD/TraG/VirD4-like [PTHR37937] (8-244)

Secondary structure (DSSP, 8-state):
--HHHHHHHHHHHHHHHHHHHHHHHHHHHHHHS-HHHHHHHHHHHHHHHHHHHHTT-SSPPEEEEEETTEEEEEEHHHHHH-HHHHHHHHHHHHHHHHHHHHHHHHHHHHHHHHHHHHHHHHHHHHSPP--SS----S-HHHHHHHHHHHT-EEEEEETTEEEETT-GGG-------TTSSHHHHHHHHHHHHHHHT-------TTSHHHHHH--TTT-----TTSTT-----GGGG--SHHHH-